Protein AF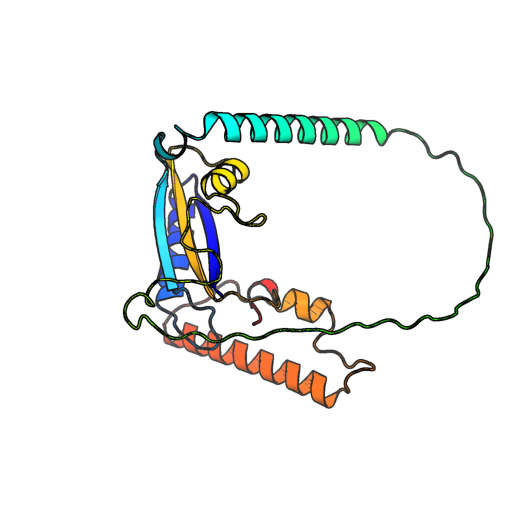-A0A7S0R7Z1-F1 (afdb_monomer_lite)

Structure (mmCIF, N/CA/C/O backbone):
data_AF-A0A7S0R7Z1-F1
#
_entry.id   AF-A0A7S0R7Z1-F1
#
loop_
_atom_site.group_PDB
_atom_site.id
_atom_site.type_symbol
_atom_site.label_atom_id
_atom_site.label_alt_id
_atom_site.label_comp_id
_atom_site.label_asym_id
_atom_site.label_entity_id
_atom_site.label_seq_id
_atom_site.pdbx_PDB_ins_code
_atom_site.Cartn_x
_atom_site.Cartn_y
_atom_site.Cartn_z
_atom_site.occupancy
_atom_site.B_iso_or_equiv
_atom_site.auth_seq_id
_atom_site.auth_comp_id
_atom_site.auth_asym_id
_atom_site.auth_atom_id
_atom_site.pdbx_PDB_model_num
ATOM 1 N N . THR A 1 1 ? -2.310 -15.128 -3.949 1.00 80.56 1 THR A N 1
ATOM 2 C CA . THR A 1 1 ? -1.874 -14.833 -2.571 1.00 80.56 1 THR A CA 1
ATOM 3 C C . THR A 1 1 ? -2.249 -13.404 -2.214 1.00 80.56 1 THR A C 1
ATOM 5 O O . THR A 1 1 ? -2.305 -12.556 -3.101 1.00 80.56 1 THR A O 1
ATOM 8 N N . VAL A 1 2 ? -2.560 -13.138 -0.943 1.00 91.38 2 VAL A N 1
ATOM 9 C CA . VAL A 1 2 ? -2.962 -11.809 -0.437 1.00 91.38 2 VAL A CA 1
ATOM 10 C C . VAL A 1 2 ? -2.032 -11.359 0.688 1.00 91.38 2 VAL A C 1
ATOM 12 O O . VAL A 1 2 ? -1.442 -12.189 1.375 1.00 91.38 2 VAL A O 1
ATOM 15 N N . ALA A 1 3 ? -1.891 -10.050 0.864 1.00 90.31 3 ALA A N 1
ATOM 16 C CA . ALA A 1 3 ? -1.215 -9.439 1.999 1.00 90.31 3 ALA A CA 1
ATOM 17 C C . ALA A 1 3 ? -2.250 -8.916 3.002 1.00 90.31 3 ALA A C 1
ATOM 19 O O . ALA A 1 3 ? -3.308 -8.420 2.608 1.00 90.31 3 ALA A O 1
ATOM 20 N N . VAL A 1 4 ? -1.930 -8.998 4.295 1.00 90.00 4 VAL A N 1
ATOM 21 C CA . VAL A 1 4 ? -2.748 -8.416 5.367 1.00 90.00 4 VAL A CA 1
ATOM 22 C C . VAL A 1 4 ? -1.926 -7.368 6.107 1.00 90.00 4 VAL A C 1
ATOM 24 O O . VAL A 1 4 ? -0.908 -7.690 6.717 1.00 90.00 4 VAL A O 1
ATOM 27 N N . LYS A 1 5 ? -2.370 -6.110 6.051 1.00 89.00 5 LYS A N 1
ATOM 28 C CA . LYS A 1 5 ? -1.774 -4.982 6.775 1.00 89.00 5 LYS A CA 1
ATOM 29 C C . LYS A 1 5 ? -2.606 -4.702 8.025 1.00 89.00 5 LYS A C 1
ATOM 31 O O . LYS A 1 5 ? -3.806 -4.449 7.922 1.00 89.00 5 LYS A O 1
ATOM 36 N N . TYR A 1 6 ? -1.963 -4.738 9.188 1.00 88.94 6 TYR A N 1
ATOM 37 C CA . TYR A 1 6 ? -2.548 -4.328 10.464 1.00 88.94 6 TYR A CA 1
ATOM 38 C C . TYR A 1 6 ? -1.999 -2.956 10.854 1.00 88.94 6 TYR A C 1
ATOM 40 O O . TYR A 1 6 ? -0.787 -2.750 10.835 1.00 88.94 6 TYR A O 1
ATOM 48 N N . ILE A 1 7 ? -2.883 -2.024 11.200 1.00 89.50 7 ILE A N 1
ATOM 49 C CA . ILE A 1 7 ? -2.536 -0.681 11.677 1.00 89.50 7 ILE A CA 1
ATOM 50 C C . ILE A 1 7 ? -3.226 -0.488 13.024 1.00 89.50 7 ILE A C 1
ATOM 52 O O . ILE A 1 7 ? -4.443 -0.639 13.114 1.00 89.50 7 ILE A O 1
ATOM 56 N N . ILE A 1 8 ? -2.456 -0.176 14.064 1.00 89.81 8 ILE A N 1
ATOM 57 C CA . ILE A 1 8 ? -2.971 0.089 15.411 1.00 89.81 8 ILE A CA 1
ATOM 58 C C . ILE A 1 8 ? -2.837 1.581 15.676 1.00 89.81 8 ILE A C 1
ATOM 60 O O . ILE A 1 8 ? -1.733 2.122 15.647 1.00 89.81 8 ILE A O 1
ATOM 64 N N . ASN A 1 9 ? -3.964 2.232 15.936 1.00 86.62 9 ASN A N 1
ATOM 65 C CA . ASN A 1 9 ? -4.043 3.661 16.193 1.00 86.62 9 ASN A CA 1
ATOM 66 C C . ASN A 1 9 ? -4.467 3.904 17.639 1.00 86.62 9 ASN A C 1
ATOM 68 O O . ASN A 1 9 ? -5.436 3.318 18.117 1.00 86.62 9 ASN A O 1
ATOM 72 N N . GLN A 1 10 ? -3.734 4.782 18.320 1.00 83.56 10 GLN A N 1
ATOM 73 C CA . GLN A 1 10 ? -4.022 5.183 19.701 1.00 83.56 10 GLN A CA 1
ATOM 74 C C . GLN A 1 10 ? -4.989 6.375 19.762 1.00 83.56 10 GLN A C 1
ATOM 76 O O . GLN A 1 10 ? -5.685 6.549 20.753 1.00 83.56 10 GLN A O 1
ATOM 81 N N . ASN A 1 11 ? -5.039 7.173 18.687 1.00 74.50 11 ASN A N 1
ATOM 82 C CA . ASN A 1 11 ? -5.733 8.458 18.631 1.00 74.50 11 ASN A CA 1
ATOM 83 C C . ASN A 1 11 ? -6.636 8.531 17.389 1.00 74.50 11 ASN A C 1
ATOM 85 O O . ASN A 1 11 ? -6.280 8.006 16.326 1.00 74.50 11 ASN A O 1
ATOM 89 N N . ASP A 1 12 ? -7.729 9.287 17.485 1.00 71.69 12 ASP A N 1
ATOM 90 C CA . ASP A 1 12 ? -8.748 9.410 16.430 1.00 71.69 12 ASP A CA 1
ATOM 91 C C . ASP A 1 12 ? -8.205 9.955 15.095 1.00 71.69 12 ASP A C 1
ATOM 93 O O . ASP A 1 12 ? -8.593 9.495 14.022 1.00 71.69 12 ASP A O 1
ATOM 97 N N . GLY A 1 13 ? -7.245 10.887 15.125 1.00 73.00 13 GLY A N 1
ATOM 98 C CA . GLY A 1 13 ? -6.679 11.470 13.898 1.00 73.00 13 GLY A CA 1
ATOM 99 C C . GLY A 1 13 ? -5.894 10.466 13.039 1.00 73.00 13 GLY A C 1
ATOM 100 O O . GLY A 1 13 ? -5.999 10.463 11.812 1.00 73.00 13 GLY A O 1
ATOM 101 N N . ALA A 1 14 ? -5.137 9.563 13.672 1.00 76.19 14 ALA A N 1
ATOM 102 C CA . ALA A 1 14 ? -4.414 8.501 12.963 1.00 76.19 14 ALA A CA 1
ATOM 103 C C . ALA A 1 14 ? -5.378 7.433 12.419 1.00 76.19 14 ALA A C 1
ATOM 105 O O . ALA A 1 14 ? -5.150 6.850 11.355 1.00 76.19 14 ALA A O 1
ATOM 106 N N . PHE A 1 15 ? -6.493 7.223 13.122 1.00 80.62 15 PHE A N 1
ATOM 107 C CA . PHE A 1 15 ? -7.568 6.358 12.664 1.00 80.62 15 PHE A CA 1
ATOM 108 C C . PHE A 1 15 ? -8.242 6.890 11.401 1.00 80.62 15 PHE A C 1
ATOM 110 O O . PHE A 1 15 ? -8.470 6.114 10.474 1.00 80.62 15 PHE A O 1
ATOM 117 N N . GLU A 1 16 ? -8.504 8.193 11.305 1.00 84.19 16 GLU A N 1
ATOM 118 C CA . GLU A 1 16 ? -9.097 8.778 10.100 1.00 84.19 16 GLU A CA 1
ATOM 119 C C . GLU A 1 16 ? -8.205 8.572 8.862 1.00 84.19 16 GLU A C 1
ATOM 121 O O . GLU A 1 16 ? -8.695 8.191 7.797 1.00 84.19 16 GLU A O 1
ATOM 126 N N . ALA A 1 17 ? -6.886 8.745 9.001 1.00 84.19 17 ALA A N 1
ATOM 127 C CA . ALA A 1 17 ? -5.936 8.497 7.916 1.00 84.19 17 ALA A CA 1
ATOM 128 C C . ALA A 1 17 ? -5.940 7.022 7.469 1.00 84.19 17 ALA A C 1
ATOM 130 O O . ALA A 1 17 ? -6.053 6.740 6.274 1.00 84.19 17 ALA A O 1
ATOM 131 N N . ALA A 1 18 ? -5.895 6.084 8.421 1.00 84.94 18 ALA A N 1
ATOM 132 C CA . ALA A 1 18 ? -5.972 4.651 8.133 1.00 84.94 18 ALA A CA 1
ATOM 133 C C . ALA A 1 18 ? -7.323 4.252 7.505 1.00 84.94 18 ALA A C 1
ATOM 135 O O . ALA A 1 18 ? -7.364 3.422 6.596 1.00 84.94 18 ALA A O 1
ATOM 136 N N . SER A 1 19 ? -8.419 4.877 7.949 1.00 85.12 19 SER A N 1
ATOM 137 C CA . SER A 1 19 ? -9.769 4.683 7.397 1.00 85.12 19 SER A CA 1
ATOM 138 C C . SER A 1 19 ? -9.829 5.123 5.940 1.00 85.12 19 SER A C 1
ATOM 140 O O . SER A 1 19 ? -10.310 4.384 5.080 1.00 85.12 19 SER A O 1
ATOM 142 N N . LYS A 1 20 ? -9.309 6.323 5.649 1.00 86.38 20 LYS A N 1
ATOM 143 C CA . LYS A 1 20 ? -9.247 6.875 4.293 1.00 86.38 20 LYS A CA 1
ATOM 144 C C . LYS A 1 20 ? -8.416 5.982 3.381 1.00 86.38 20 LYS A C 1
ATOM 146 O O . LYS A 1 20 ? -8.894 5.649 2.303 1.00 86.38 20 LYS A O 1
ATOM 151 N N . GLU A 1 21 ? -7.233 5.545 3.818 1.00 87.00 21 GLU A N 1
ATOM 152 C CA . GLU A 1 21 ? -6.397 4.601 3.060 1.00 87.00 21 GLU A CA 1
ATOM 153 C C . GLU A 1 21 ? -7.172 3.315 2.728 1.00 87.00 21 GLU A C 1
ATOM 155 O O . GLU A 1 21 ? -7.237 2.905 1.567 1.00 87.00 21 GLU A O 1
ATOM 160 N N . ALA A 1 22 ? -7.805 2.707 3.733 1.00 87.31 22 ALA A N 1
ATOM 161 C CA . ALA A 1 22 ? -8.520 1.446 3.587 1.00 87.31 22 ALA A CA 1
ATOM 162 C C . ALA A 1 22 ? -9.724 1.547 2.635 1.00 87.31 22 ALA A C 1
ATOM 164 O O . ALA A 1 22 ? -9.896 0.700 1.753 1.00 87.31 22 ALA A O 1
ATOM 165 N N . VAL A 1 23 ? -10.544 2.590 2.795 1.00 87.94 23 VAL A N 1
ATOM 166 C CA . VAL A 1 23 ? -11.757 2.792 1.993 1.00 87.94 23 VAL A CA 1
ATOM 167 C C . VAL A 1 23 ? -11.407 3.234 0.574 1.00 87.94 23 VAL A C 1
ATOM 169 O O . VAL A 1 23 ? -11.909 2.640 -0.379 1.00 87.94 23 VAL A O 1
ATOM 172 N N . LEU A 1 24 ? -10.516 4.218 0.403 1.00 88.81 24 LEU A N 1
ATOM 173 C CA . LEU A 1 24 ? -10.113 4.683 -0.928 1.00 88.81 24 LEU A CA 1
ATOM 174 C C . LEU A 1 24 ? -9.404 3.577 -1.709 1.00 88.81 24 LEU A C 1
ATOM 176 O O . LEU A 1 24 ? -9.730 3.358 -2.873 1.00 88.81 24 LEU A O 1
ATOM 180 N N . GLY A 1 25 ? -8.511 2.816 -1.070 1.00 87.56 25 GLY A N 1
ATOM 181 C CA . GLY A 1 25 ? -7.844 1.686 -1.719 1.00 87.56 25 GLY A CA 1
ATOM 182 C C . GLY A 1 25 ? -8.823 0.625 -2.235 1.00 87.56 25 GLY A C 1
ATOM 183 O O . GLY A 1 25 ? -8.554 -0.026 -3.242 1.00 87.56 25 GLY A O 1
ATOM 184 N N . ARG A 1 26 ? -9.986 0.460 -1.584 1.00 88.12 26 ARG A N 1
ATOM 185 C CA . ARG A 1 26 ? -11.042 -0.459 -2.044 1.00 88.12 26 ARG A CA 1
ATOM 186 C C . ARG A 1 26 ? -11.782 0.077 -3.274 1.00 88.12 26 ARG A C 1
ATOM 188 O O . ARG A 1 26 ? -12.208 -0.715 -4.111 1.00 88.12 26 ARG A O 1
ATOM 195 N N . LEU A 1 27 ? -11.950 1.396 -3.372 1.00 90.00 27 LEU A N 1
ATOM 196 C CA . LEU A 1 27 ? -12.684 2.063 -4.454 1.00 90.00 27 LEU A CA 1
ATOM 197 C C . LEU A 1 27 ? -11.841 2.263 -5.726 1.00 90.00 27 LEU A C 1
ATOM 199 O O . LEU A 1 27 ? -12.401 2.374 -6.812 1.00 90.00 27 LEU A O 1
ATOM 203 N N . LEU A 1 28 ? -10.511 2.279 -5.608 1.00 91.50 28 LEU A N 1
ATOM 204 C CA . LEU A 1 28 ? -9.566 2.564 -6.698 1.00 91.50 28 LEU A CA 1
ATOM 205 C C . LEU A 1 28 ? -9.102 1.297 -7.436 1.00 91.50 28 LEU A C 1
ATOM 207 O O . LEU A 1 28 ? -7.905 1.053 -7.601 1.00 91.50 28 LEU A O 1
ATOM 211 N N . ALA A 1 29 ? -10.055 0.461 -7.851 1.00 91.31 29 ALA A N 1
ATOM 212 C CA . ALA A 1 29 ? -9.742 -0.814 -8.480 1.00 91.31 29 ALA A CA 1
ATOM 213 C C . ALA A 1 29 ? -9.157 -0.650 -9.891 1.00 91.31 29 ALA A C 1
ATOM 215 O O . ALA A 1 29 ? -9.843 -0.209 -10.815 1.00 91.31 29 ALA A O 1
ATOM 216 N N . HIS A 1 30 ? -7.895 -1.048 -10.079 1.00 95.06 30 HIS A N 1
ATOM 217 C CA . HIS A 1 30 ? -7.199 -0.935 -11.361 1.00 95.06 30 HIS A CA 1
ATOM 218 C C . HIS A 1 30 ? -6.016 -1.917 -11.463 1.00 95.06 30 HIS A C 1
ATOM 220 O O . HIS A 1 30 ? -5.315 -2.110 -10.475 1.00 95.06 30 HIS A O 1
ATOM 226 N N . PRO A 1 31 ? -5.697 -2.486 -12.647 1.00 94.94 31 PRO A N 1
ATOM 227 C CA . PRO A 1 31 ? -4.595 -3.450 -12.804 1.00 94.94 31 PRO A CA 1
ATOM 228 C C . PRO A 1 31 ? -3.208 -2.957 -12.360 1.00 94.94 31 PRO A C 1
ATOM 230 O O . PRO A 1 31 ? -2.349 -3.760 -12.002 1.00 94.94 31 PRO A O 1
ATOM 233 N N . ASN A 1 32 ? -2.978 -1.641 -12.400 1.00 96.69 32 ASN A N 1
ATOM 234 C CA . ASN A 1 32 ? -1.724 -0.996 -11.983 1.00 96.69 32 ASN A CA 1
ATOM 235 C C . ASN A 1 32 ? -1.843 -0.192 -10.678 1.00 96.69 32 ASN A C 1
ATOM 237 O O . ASN A 1 32 ? -0.997 0.654 -10.398 1.00 96.69 32 ASN A O 1
ATOM 241 N N . VAL A 1 33 ? -2.898 -0.429 -9.901 1.00 95.31 33 VAL A N 1
ATOM 242 C CA . VAL A 1 33 ? -3.040 0.057 -8.524 1.00 95.31 33 VAL A CA 1
ATOM 243 C C . VAL A 1 33 ? -3.156 -1.174 -7.629 1.00 95.31 33 VAL A C 1
ATOM 245 O O . VAL A 1 33 ? -3.709 -2.195 -8.029 1.00 95.31 33 VAL A O 1
ATOM 248 N N . VAL A 1 34 ? -2.568 -1.129 -6.437 1.00 93.75 34 VAL A N 1
ATOM 249 C CA . VAL A 1 34 ? -2.625 -2.265 -5.511 1.00 93.75 34 VAL A CA 1
ATOM 250 C C . VAL A 1 34 ? -4.062 -2.407 -5.012 1.00 93.75 34 VAL A C 1
ATOM 252 O O . VAL A 1 34 ? -4.571 -1.499 -4.358 1.00 93.75 34 VAL A O 1
ATOM 255 N N . GLN A 1 35 ? -4.717 -3.527 -5.328 1.00 92.56 35 GLN A N 1
ATOM 256 C CA . GLN A 1 35 ? -6.119 -3.725 -4.984 1.00 92.56 35 GLN A CA 1
ATOM 257 C C . GLN A 1 35 ? -6.268 -3.987 -3.489 1.00 92.56 35 GLN A C 1
ATOM 259 O O . GLN A 1 35 ? -5.662 -4.918 -2.952 1.00 92.56 35 GLN A O 1
ATOM 264 N N . THR A 1 36 ? -7.159 -3.240 -2.842 1.00 94.06 36 THR A N 1
ATOM 265 C CA . THR A 1 36 ? -7.700 -3.607 -1.530 1.00 94.06 36 THR A CA 1
ATOM 266 C C . THR A 1 36 ? -8.981 -4.417 -1.719 1.00 94.06 36 THR A C 1
ATOM 268 O O . THR A 1 36 ? -9.944 -3.959 -2.338 1.00 94.06 36 THR A O 1
ATOM 271 N N . PHE A 1 37 ? -9.013 -5.634 -1.179 1.00 92.50 37 PHE A N 1
ATOM 272 C CA . PHE A 1 37 ? -10.147 -6.559 -1.278 1.00 92.50 37 PHE A CA 1
ATOM 273 C C . PHE A 1 37 ? -11.125 -6.420 -0.115 1.00 92.50 37 PHE A C 1
ATOM 275 O O . PHE A 1 37 ? -12.337 -6.561 -0.285 1.00 92.50 37 PHE A O 1
ATOM 282 N N . SER A 1 38 ? -10.609 -6.172 1.087 1.00 92.06 38 SER A N 1
ATOM 283 C CA . SER A 1 38 ? -11.404 -6.060 2.308 1.00 92.06 38 SER A CA 1
ATOM 284 C C . SER A 1 38 ? -10.715 -5.165 3.316 1.00 92.06 38 SER A C 1
ATOM 286 O O . SER A 1 38 ? -9.491 -5.143 3.397 1.00 92.06 38 SER A O 1
ATOM 288 N N . CYS A 1 39 ? -11.506 -4.449 4.102 1.00 90.94 39 CYS A N 1
ATOM 289 C CA . CYS A 1 39 ? -11.014 -3.743 5.265 1.00 90.94 39 CYS A CA 1
ATOM 290 C C . CYS A 1 39 ? -11.982 -3.934 6.428 1.00 90.94 39 CYS A C 1
ATOM 292 O O . CYS A 1 39 ? -13.201 -3.915 6.241 1.00 90.94 39 CYS A O 1
ATOM 294 N N . LYS A 1 40 ? -11.438 -4.115 7.628 1.00 89.81 40 LYS A N 1
ATOM 295 C CA . LYS A 1 40 ? -12.199 -4.140 8.877 1.00 89.81 40 LYS A CA 1
ATOM 296 C C . LYS A 1 40 ? -11.549 -3.205 9.876 1.00 89.81 40 LYS A C 1
ATOM 298 O O . LYS A 1 40 ? -10.327 -3.146 9.969 1.00 89.81 40 LYS A O 1
ATOM 303 N N . MET A 1 41 ? -12.383 -2.495 10.618 1.00 88.62 41 MET A N 1
ATOM 304 C CA . MET A 1 41 ? -11.960 -1.561 11.650 1.00 88.62 41 MET A CA 1
ATOM 305 C C . MET A 1 41 ? -12.669 -1.936 12.940 1.00 88.62 41 MET A C 1
ATOM 307 O O . MET A 1 41 ? -13.883 -2.137 12.925 1.00 88.62 41 MET A O 1
ATOM 311 N N . VAL A 1 42 ? -11.917 -2.103 14.023 1.00 88.44 42 VAL A N 1
ATOM 312 C CA . VAL A 1 42 ? -12.448 -2.597 15.297 1.00 88.44 42 VAL A CA 1
ATOM 313 C C . VAL A 1 42 ? -11.788 -1.851 16.451 1.00 88.44 42 VAL A C 1
ATOM 315 O O . VAL A 1 42 ? -10.575 -1.649 16.444 1.00 88.44 42 VAL A O 1
ATOM 318 N N . LEU A 1 43 ? -12.587 -1.457 17.443 1.00 88.50 43 LEU A N 1
ATOM 319 C CA . LEU A 1 43 ? -12.088 -0.998 18.736 1.00 88.50 43 LEU A CA 1
ATOM 320 C C . LEU A 1 43 ? -11.674 -2.216 19.559 1.00 88.50 43 LEU A C 1
ATOM 322 O O . LEU A 1 43 ? -12.487 -3.112 19.785 1.00 88.50 43 LEU A O 1
ATOM 326 N N . LEU A 1 44 ? -10.416 -2.254 19.984 1.00 87.88 44 LEU A N 1
ATOM 327 C CA . LEU A 1 44 ? -9.926 -3.317 20.849 1.00 87.88 44 LEU A CA 1
ATOM 328 C C . LEU A 1 44 ? -10.508 -3.109 22.247 1.00 87.88 44 LEU A C 1
ATOM 330 O O . LEU A 1 44 ? -10.238 -2.098 22.888 1.00 87.88 44 LEU A O 1
ATOM 334 N N . ASP A 1 45 ? -11.319 -4.050 22.712 1.00 85.56 45 ASP A N 1
ATOM 335 C CA . ASP A 1 45 ? -11.774 -4.112 24.099 1.00 85.56 45 ASP A CA 1
ATOM 336 C C . ASP A 1 45 ? -10.873 -5.037 24.936 1.00 85.56 45 ASP A C 1
ATOM 338 O O . ASP A 1 45 ? -9.995 -5.728 24.415 1.00 85.56 45 ASP A O 1
ATOM 342 N N . GLU A 1 46 ? -11.087 -5.056 26.252 1.00 82.44 46 GLU A N 1
ATOM 343 C CA . GLU A 1 46 ? -10.326 -5.910 27.176 1.00 82.44 46 GLU A CA 1
ATOM 344 C C . GLU A 1 46 ? -10.451 -7.407 26.841 1.00 82.44 46 GLU A C 1
ATOM 346 O O . GLU A 1 46 ? -9.541 -8.187 27.118 1.00 82.44 46 GLU A O 1
ATOM 351 N N . LYS A 1 47 ? -11.542 -7.828 26.185 1.00 79.19 47 LYS A N 1
ATOM 352 C CA . LYS A 1 47 ? -11.778 -9.236 25.835 1.00 79.19 47 LYS A CA 1
ATOM 353 C C . LYS A 1 47 ? -10.846 -9.717 24.726 1.00 79.19 47 LYS A C 1
ATOM 355 O O . LYS A 1 47 ? -10.572 -10.911 24.642 1.00 79.19 47 LYS A O 1
ATOM 360 N N . PHE A 1 48 ? -10.301 -8.813 23.906 1.00 74.69 48 PHE A N 1
ATOM 361 C CA . PHE A 1 48 ? -9.225 -9.169 22.971 1.00 74.69 48 PHE A CA 1
ATOM 362 C C . PHE A 1 48 ? -7.955 -9.644 23.691 1.00 74.69 48 PHE A C 1
ATOM 364 O O . PHE A 1 48 ? -7.121 -10.295 23.061 1.00 74.69 48 PHE A O 1
ATOM 371 N N . PHE A 1 49 ? -7.821 -9.348 24.991 1.00 75.75 49 PHE A N 1
ATOM 372 C CA . PHE A 1 49 ? -6.640 -9.631 25.803 1.00 75.75 49 PHE A CA 1
ATOM 373 C C . PHE A 1 49 ? -6.888 -10.591 26.976 1.00 75.75 49 PHE A C 1
ATOM 375 O O . PHE A 1 49 ? -5.934 -10.983 27.647 1.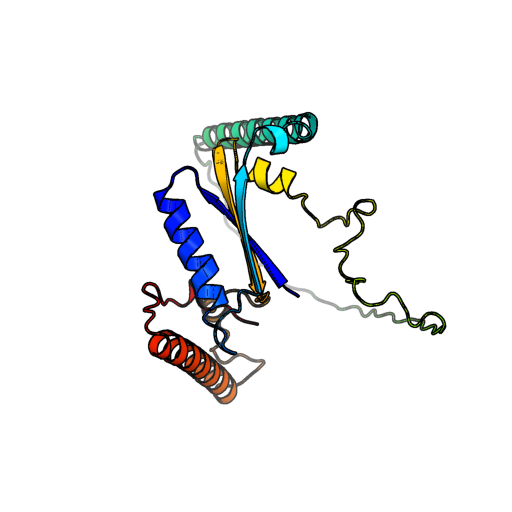00 75.75 49 PHE A O 1
ATOM 382 N N . THR A 1 50 ? -8.126 -11.030 27.217 1.00 68.25 50 THR A N 1
ATOM 383 C CA . THR A 1 50 ? -8.443 -11.916 28.352 1.00 68.25 50 THR A CA 1
ATOM 384 C C . THR A 1 50 ? -7.827 -13.314 28.237 1.00 68.25 50 THR A C 1
ATOM 386 O O . THR A 1 50 ? -7.419 -13.866 29.253 1.00 68.25 50 THR A O 1
ATOM 389 N N . ASP A 1 51 ? -7.660 -13.848 27.021 1.00 59.75 51 ASP A N 1
ATOM 390 C CA . ASP A 1 51 ? -7.052 -15.174 26.772 1.00 59.75 51 ASP A CA 1
ATOM 391 C C . ASP A 1 51 ? -5.552 -15.098 26.431 1.00 59.75 51 ASP A C 1
ATOM 393 O O . ASP A 1 51 ? -4.964 -16.022 25.867 1.00 59.75 51 ASP A O 1
ATOM 397 N N . LEU A 1 52 ? -4.919 -13.961 26.725 1.00 61.53 52 LEU A N 1
ATOM 398 C CA . LEU A 1 52 ? -3.570 -13.640 26.264 1.00 61.53 52 LEU A CA 1
ATOM 399 C C . LEU A 1 52 ? -2.499 -13.728 27.358 1.00 61.53 52 LEU A C 1
ATOM 401 O O . LEU A 1 52 ? -1.329 -13.477 27.078 1.00 61.53 52 LEU A O 1
ATOM 405 N N . SER A 1 53 ? -2.869 -14.101 28.582 1.00 56.47 53 SER A N 1
ATOM 406 C CA . SER A 1 53 ? -2.008 -14.049 29.771 1.00 56.47 53 SER A CA 1
ATOM 407 C C . SER A 1 53 ? -0.663 -14.763 29.590 1.00 56.47 53 SER A C 1
ATOM 409 O O . SER A 1 53 ? 0.379 -14.160 29.839 1.00 56.47 53 SER A O 1
ATOM 411 N N . GLU A 1 54 ? -0.641 -15.995 29.080 1.00 59.94 54 GLU A N 1
ATOM 412 C CA . GLU A 1 54 ? 0.615 -16.739 28.875 1.00 59.94 54 GLU A CA 1
ATOM 413 C C . GLU A 1 54 ? 1.482 -16.153 27.747 1.00 59.94 54 GLU A C 1
ATOM 415 O O . GLU A 1 54 ? 2.706 -16.062 27.868 1.00 59.94 54 GLU A O 1
ATOM 420 N N . LEU A 1 55 ? 0.854 -15.692 26.662 1.00 58.22 55 LEU A N 1
ATOM 421 C CA . LEU A 1 55 ? 1.537 -15.131 25.490 1.00 58.22 55 LEU A CA 1
ATOM 422 C C . LEU A 1 55 ? 2.105 -13.729 25.769 1.00 58.22 55 LEU A C 1
ATOM 424 O O . LEU A 1 55 ? 3.202 -13.392 25.322 1.00 58.22 55 LEU A O 1
ATOM 428 N N . VAL A 1 56 ? 1.371 -12.928 26.540 1.00 56.78 56 VAL A N 1
ATOM 429 C CA . VAL A 1 56 ? 1.761 -11.593 27.008 1.00 56.78 56 VAL A CA 1
ATOM 430 C C . VAL A 1 56 ? 2.922 -11.693 27.992 1.00 56.78 56 VAL A C 1
ATOM 432 O O . VAL A 1 56 ? 3.901 -10.964 27.845 1.00 56.78 56 VAL A O 1
ATOM 435 N N . VAL A 1 57 ? 2.870 -12.635 28.941 1.00 60.28 57 VAL A N 1
ATOM 436 C CA . VAL A 1 57 ? 3.974 -12.886 29.884 1.00 60.28 57 VAL A CA 1
ATOM 437 C C . VAL A 1 57 ? 5.239 -13.327 29.145 1.00 60.28 57 VAL A C 1
ATOM 439 O O . VAL A 1 57 ? 6.317 -12.788 29.407 1.00 60.28 57 VAL A O 1
ATOM 442 N N . ALA A 1 58 ? 5.120 -14.244 28.179 1.00 61.25 58 ALA A N 1
ATOM 443 C CA . ALA A 1 58 ? 6.250 -14.670 27.354 1.00 61.25 58 ALA A CA 1
ATOM 444 C C . ALA A 1 58 ? 6.850 -13.505 26.542 1.00 61.25 58 ALA A C 1
ATOM 446 O O . ALA A 1 58 ? 8.073 -13.377 26.461 1.00 61.25 58 ALA A O 1
ATOM 447 N N . HIS A 1 59 ? 6.013 -12.620 25.990 1.00 61.69 59 HIS A N 1
ATOM 448 C CA . HIS A 1 59 ? 6.490 -11.464 25.232 1.00 61.69 59 HIS A CA 1
ATOM 449 C C . HIS A 1 59 ? 7.134 -10.384 26.111 1.00 61.69 59 HIS A C 1
ATOM 451 O O . HIS A 1 59 ? 8.199 -9.878 25.762 1.00 61.69 59 HIS A O 1
ATOM 457 N N . HIS A 1 60 ? 6.541 -10.049 27.262 1.00 59.94 60 HIS A N 1
ATOM 458 C CA . HIS A 1 60 ? 7.140 -9.098 28.204 1.00 59.94 60 HIS A CA 1
ATOM 459 C C . HIS A 1 60 ? 8.488 -9.591 28.725 1.00 59.94 60 HIS A C 1
ATOM 461 O O . HIS A 1 60 ? 9.419 -8.796 28.844 1.00 59.94 60 HIS A O 1
ATOM 467 N N . ARG A 1 61 ? 8.625 -10.901 28.966 1.00 64.38 61 ARG A N 1
ATOM 468 C CA . ARG A 1 61 ? 9.909 -11.514 29.316 1.00 64.38 61 ARG A CA 1
ATOM 469 C C . ARG A 1 61 ? 10.939 -11.345 28.196 1.00 64.38 61 ARG A C 1
ATOM 471 O O . ARG A 1 61 ? 12.036 -10.873 28.466 1.00 64.38 61 ARG A O 1
ATOM 478 N N . GLN A 1 62 ? 10.571 -11.638 26.947 1.00 64.62 62 GLN A N 1
ATOM 479 C CA . GLN A 1 62 ? 11.457 -11.434 25.793 1.00 64.62 62 GLN A CA 1
ATOM 480 C C . GLN A 1 62 ? 11.845 -9.961 25.589 1.00 64.62 62 GLN A C 1
ATOM 482 O O . GLN A 1 62 ? 12.994 -9.679 25.260 1.00 64.62 62 GLN A O 1
ATOM 487 N N . GLN A 1 63 ? 10.926 -9.010 25.795 1.00 59.12 63 GLN A N 1
ATOM 488 C CA . GLN A 1 63 ? 11.241 -7.578 25.726 1.00 59.12 63 GLN A CA 1
ATOM 489 C C . GLN A 1 63 ? 12.182 -7.140 26.852 1.00 59.12 63 GLN A C 1
ATOM 491 O O . GLN A 1 63 ? 13.100 -6.366 26.594 1.00 59.12 63 GLN A O 1
ATOM 496 N N . ALA A 1 64 ? 11.985 -7.634 28.077 1.00 62.28 64 ALA A N 1
ATOM 497 C CA . ALA A 1 64 ? 12.869 -7.344 29.204 1.00 62.28 64 ALA A CA 1
ATOM 498 C C . ALA A 1 64 ? 14.278 -7.915 28.977 1.00 62.28 64 ALA A C 1
ATOM 500 O O . ALA A 1 64 ? 15.263 -7.220 29.214 1.00 62.28 64 ALA A O 1
ATOM 501 N N . GLU A 1 65 ? 14.379 -9.138 28.450 1.00 69.38 65 GLU A N 1
ATOM 502 C CA . GLU A 1 65 ? 15.651 -9.772 28.081 1.00 69.38 65 GLU A CA 1
ATOM 503 C C . GLU A 1 65 ? 16.345 -9.017 26.930 1.00 69.38 65 GLU A C 1
ATOM 505 O O . GLU A 1 65 ? 17.543 -8.748 27.008 1.00 69.38 65 GLU A O 1
ATOM 510 N N . ALA A 1 66 ? 15.605 -8.592 25.899 1.00 65.88 66 ALA A N 1
ATOM 511 C CA . ALA A 1 66 ? 16.147 -7.801 24.791 1.00 65.88 66 ALA A CA 1
ATOM 512 C C . ALA A 1 66 ? 16.573 -6.385 25.219 1.00 65.88 66 ALA A C 1
ATOM 514 O O . ALA A 1 66 ? 17.606 -5.895 24.767 1.00 65.88 66 ALA A O 1
ATOM 515 N N . ALA A 1 67 ? 15.813 -5.732 26.103 1.00 65.19 67 ALA A N 1
ATOM 516 C CA . ALA A 1 67 ? 16.169 -4.432 26.667 1.00 65.19 67 ALA A CA 1
ATOM 517 C C . ALA A 1 67 ? 17.402 -4.531 27.577 1.00 65.19 67 ALA A C 1
ATOM 519 O O . ALA A 1 67 ? 18.276 -3.670 27.507 1.00 65.19 67 ALA A O 1
ATOM 520 N N . ALA A 1 68 ? 17.514 -5.598 28.375 1.00 69.25 68 ALA A N 1
ATOM 521 C CA . ALA A 1 68 ? 18.700 -5.877 29.180 1.00 69.25 68 ALA A CA 1
ATOM 522 C C . ALA A 1 68 ? 19.931 -6.168 28.304 1.00 69.25 68 ALA A C 1
ATOM 524 O O . ALA A 1 68 ? 21.006 -5.641 28.573 1.00 69.25 68 ALA A O 1
ATOM 525 N N . ALA A 1 69 ? 19.773 -6.933 27.220 1.00 68.94 69 ALA A N 1
ATOM 526 C CA . ALA A 1 69 ? 20.843 -7.180 26.254 1.00 68.94 69 ALA A CA 1
ATOM 527 C C . ALA A 1 69 ? 21.275 -5.895 25.524 1.00 68.94 69 ALA A C 1
ATOM 529 O O . ALA A 1 69 ? 22.466 -5.661 25.342 1.00 68.94 69 ALA A O 1
ATOM 530 N N . ALA A 1 70 ? 20.325 -5.034 25.148 1.00 66.12 70 ALA A N 1
ATOM 531 C CA . ALA A 1 70 ? 20.624 -3.735 24.551 1.00 66.12 70 ALA A CA 1
ATOM 532 C C . ALA A 1 70 ? 21.332 -2.795 25.540 1.00 66.12 70 ALA A C 1
ATOM 534 O O . ALA A 1 70 ? 22.251 -2.087 25.143 1.00 66.12 70 ALA A O 1
ATOM 535 N N . ALA A 1 71 ? 20.950 -2.813 26.821 1.00 65.25 71 ALA A N 1
ATOM 536 C CA . ALA A 1 71 ? 21.629 -2.056 27.869 1.00 65.25 71 ALA A CA 1
ATOM 537 C C . ALA A 1 71 ? 23.059 -2.568 28.117 1.00 65.25 71 ALA A C 1
ATOM 539 O O . ALA A 1 71 ? 23.973 -1.761 28.243 1.00 65.25 71 ALA A O 1
ATOM 540 N N . ALA A 1 72 ? 23.273 -3.888 28.108 1.00 67.19 72 ALA A N 1
ATOM 541 C CA . ALA A 1 72 ? 24.604 -4.487 28.234 1.00 67.19 72 ALA A CA 1
ATOM 542 C C . ALA A 1 72 ? 25.511 -4.174 27.028 1.00 67.19 72 ALA A C 1
ATOM 544 O O . ALA A 1 72 ? 26.699 -3.928 27.197 1.00 67.19 72 ALA A O 1
ATOM 545 N N . ALA A 1 73 ? 24.953 -4.108 25.815 1.00 61.03 73 ALA A N 1
ATOM 546 C CA . ALA A 1 73 ? 25.703 -3.747 24.610 1.00 61.03 73 ALA A CA 1
ATOM 547 C C . ALA A 1 73 ? 26.149 -2.270 24.577 1.00 61.03 73 ALA A C 1
ATOM 549 O O . ALA A 1 73 ? 27.057 -1.923 23.826 1.00 61.03 73 ALA A O 1
ATOM 550 N N . ILE A 1 74 ? 25.524 -1.399 25.377 1.00 57.75 74 ILE A N 1
ATOM 551 C CA . ILE A 1 74 ? 25.943 0.004 25.529 1.00 57.75 74 ILE A CA 1
ATOM 552 C C . ILE A 1 74 ? 27.160 0.116 26.469 1.00 57.75 74 ILE A C 1
ATOM 554 O O . ILE A 1 74 ? 27.946 1.048 26.320 1.00 57.75 74 ILE A O 1
ATOM 558 N N . ASP A 1 75 ? 27.363 -0.851 27.369 1.00 50.25 75 ASP A N 1
ATOM 559 C CA . ASP A 1 75 ? 28.456 -0.861 28.356 1.00 50.25 75 ASP A CA 1
ATOM 560 C C . ASP A 1 75 ? 29.793 -1.384 27.772 1.00 50.25 75 ASP A C 1
ATOM 562 O O . ASP A 1 75 ? 30.866 -1.069 28.276 1.00 50.25 75 ASP A O 1
ATOM 566 N N . GLU A 1 76 ? 29.767 -2.124 26.653 1.00 50.66 76 GLU A N 1
ATOM 567 C CA . GLU A 1 76 ? 30.976 -2.660 25.990 1.00 50.66 76 GLU A CA 1
ATOM 568 C C . GLU A 1 76 ? 31.678 -1.685 25.016 1.00 50.66 76 GLU A C 1
ATOM 570 O O . GLU A 1 76 ? 32.716 -2.029 24.446 1.00 50.66 76 GLU A O 1
ATOM 575 N N . MET A 1 77 ? 31.172 -0.460 24.813 1.00 49.16 77 MET A N 1
ATOM 576 C CA . MET A 1 77 ? 31.793 0.513 23.890 1.00 49.16 77 MET A CA 1
ATOM 577 C C . MET A 1 77 ? 32.881 1.414 24.511 1.00 49.16 77 MET A C 1
ATOM 579 O O . MET A 1 77 ? 33.438 2.232 23.780 1.00 49.16 77 MET A O 1
ATOM 583 N N . ASP A 1 78 ? 33.245 1.247 25.792 1.00 40.97 78 ASP A N 1
ATOM 584 C CA . ASP A 1 78 ? 34.306 2.040 26.457 1.00 40.97 78 ASP A CA 1
ATOM 585 C C . ASP A 1 78 ? 35.630 1.271 26.689 1.00 40.97 78 ASP A C 1
ATOM 587 O O . ASP A 1 78 ? 36.420 1.588 27.578 1.00 40.97 78 ASP A O 1
ATOM 591 N N . ALA A 1 79 ? 35.911 0.244 25.876 1.00 43.78 79 ALA A N 1
ATOM 592 C CA . ALA A 1 79 ? 37.210 -0.436 25.874 1.00 43.78 79 ALA A CA 1
ATOM 593 C C . ALA A 1 79 ? 38.139 0.137 24.775 1.00 43.78 79 ALA A C 1
ATOM 595 O O . ALA A 1 79 ? 37.793 0.083 23.590 1.00 43.78 79 ALA A O 1
ATOM 596 N N . PRO A 1 80 ? 39.335 0.667 25.111 1.00 40.50 80 PRO A N 1
ATOM 597 C CA . PRO A 1 80 ? 40.244 1.243 24.124 1.00 40.50 80 PRO A CA 1
ATOM 598 C C . PRO A 1 80 ? 40.870 0.158 23.226 1.00 40.50 80 PRO A C 1
ATOM 600 O O . PRO A 1 80 ? 41.252 -0.908 23.720 1.00 40.50 80 PRO A O 1
ATOM 603 N N . PRO A 1 81 ? 41.046 0.412 21.915 1.00 44.12 81 PRO A N 1
ATOM 604 C CA . PRO A 1 81 ? 41.626 -0.568 21.010 1.00 44.12 81 PRO A CA 1
ATOM 605 C C . PRO A 1 81 ? 43.139 -0.670 21.233 1.00 44.12 81 PRO A C 1
ATOM 607 O O . PRO A 1 81 ? 43.892 0.274 20.985 1.00 44.12 81 PRO A O 1
ATOM 610 N N . VAL A 1 82 ? 43.598 -1.845 21.666 1.00 41.44 82 VAL A N 1
ATOM 611 C CA . VAL A 1 82 ? 45.018 -2.213 21.650 1.00 41.44 82 VAL A CA 1
ATOM 612 C C . VAL A 1 82 ? 45.352 -2.710 20.245 1.00 41.44 82 VAL A C 1
ATOM 614 O O . VAL A 1 82 ? 44.741 -3.647 19.738 1.00 41.44 82 VAL A O 1
ATOM 617 N N . GLY A 1 83 ? 46.281 -2.017 19.589 1.00 36.41 83 GLY A N 1
ATOM 618 C CA . GLY A 1 83 ? 46.646 -2.256 18.198 1.00 36.41 83 GLY A CA 1
ATOM 619 C C . GLY A 1 83 ? 47.485 -3.513 17.956 1.00 36.41 83 GLY A C 1
ATOM 620 O O . GLY A 1 83 ? 48.118 -4.057 18.858 1.00 36.41 83 GLY A O 1
ATOM 621 N N . GLY A 1 84 ? 47.558 -3.899 16.681 1.00 32.94 84 GLY A N 1
ATOM 622 C CA . GLY A 1 84 ? 48.608 -4.774 16.168 1.00 32.94 84 GLY A CA 1
ATOM 623 C C . GLY A 1 84 ? 48.244 -5.520 14.883 1.00 32.94 84 GLY A C 1
ATOM 624 O O . GLY A 1 84 ? 47.360 -6.365 14.895 1.00 32.94 84 GLY A O 1
ATOM 625 N N . GLY A 1 85 ? 49.018 -5.279 13.818 1.00 30.75 85 GLY A N 1
ATOM 626 C CA . GLY A 1 85 ? 49.491 -6.366 12.947 1.00 30.75 85 GLY A CA 1
ATOM 627 C C . GLY A 1 85 ? 48.894 -6.487 11.542 1.00 30.75 85 GLY A C 1
ATOM 628 O O . GLY A 1 85 ? 47.750 -6.875 11.368 1.00 30.75 85 GLY A O 1
ATOM 629 N N . MET A 1 86 ? 49.736 -6.214 10.544 1.00 35.97 86 MET A N 1
ATOM 630 C CA . MET A 1 86 ? 49.549 -6.390 9.095 1.00 35.97 86 MET A CA 1
ATOM 631 C C . MET A 1 86 ? 49.758 -7.851 8.622 1.00 35.97 86 MET A C 1
ATOM 633 O O . MET A 1 86 ? 50.322 -8.656 9.355 1.00 35.97 86 MET A O 1
ATOM 637 N N . MET A 1 87 ? 49.466 -8.075 7.324 1.00 34.44 87 MET A N 1
ATOM 638 C CA . MET A 1 87 ? 49.851 -9.197 6.425 1.00 34.44 87 MET A CA 1
ATOM 639 C C . MET A 1 87 ? 48.932 -10.436 6.474 1.00 34.44 87 MET A C 1
ATOM 641 O O . MET A 1 87 ? 48.513 -10.852 7.540 1.00 34.44 87 MET A O 1
ATOM 645 N N . GLY A 1 88 ? 48.557 -11.098 5.375 1.00 33.19 88 GLY A N 1
ATOM 646 C CA . GLY A 1 88 ? 48.984 -11.035 3.977 1.00 33.19 88 GLY A CA 1
ATOM 647 C C . GLY A 1 88 ? 48.144 -11.990 3.104 1.00 33.19 88 GLY A C 1
ATOM 648 O O . GLY A 1 88 ? 47.199 -12.617 3.578 1.00 33.19 88 GLY A O 1
ATOM 649 N N . ASP A 1 89 ? 48.498 -12.034 1.823 1.00 34.84 89 ASP A N 1
ATOM 650 C CA . ASP A 1 89 ? 47.860 -12.709 0.685 1.00 34.84 89 ASP A CA 1
ATOM 651 C C . ASP A 1 89 ? 47.587 -14.224 0.804 1.00 34.84 89 ASP A C 1
ATOM 653 O O . ASP A 1 89 ? 48.293 -14.948 1.502 1.00 34.84 89 ASP A O 1
ATOM 657 N N . GLY A 1 90 ? 46.643 -14.728 -0.013 1.00 29.73 90 GLY A N 1
ATOM 658 C CA . GLY A 1 90 ? 46.605 -16.151 -0.390 1.00 29.73 90 GLY A CA 1
ATOM 659 C C . GLY A 1 90 ? 45.266 -16.706 -0.904 1.00 29.73 90 GLY A C 1
ATOM 660 O O . GLY A 1 90 ? 44.507 -17.300 -0.149 1.00 29.73 90 GLY A O 1
ATOM 661 N N . HIS A 1 91 ? 45.004 -16.595 -2.212 1.00 32.88 91 HIS A N 1
ATOM 662 C CA . HIS A 1 91 ? 44.307 -17.649 -2.991 1.00 32.88 91 HIS A CA 1
ATOM 663 C C . HIS A 1 91 ? 45.276 -18.849 -3.183 1.00 32.88 91 HIS A C 1
ATOM 665 O O . HIS A 1 91 ? 46.474 -18.609 -3.016 1.00 32.88 91 HIS A O 1
ATOM 671 N N . PRO A 1 92 ? 44.879 -20.080 -3.610 1.00 43.16 92 PRO A N 1
ATOM 672 C CA . PRO A 1 92 ? 43.674 -20.461 -4.378 1.00 43.16 92 PRO A CA 1
ATOM 673 C C . PRO A 1 92 ? 43.013 -21.814 -3.968 1.00 43.16 92 PRO A C 1
ATOM 675 O O . PRO A 1 92 ? 43.509 -22.530 -3.107 1.00 43.16 92 PRO A O 1
ATOM 678 N N . GLY A 1 93 ? 41.943 -22.224 -4.673 1.00 28.59 93 GLY A N 1
ATOM 679 C CA . GLY A 1 93 ? 41.647 -23.655 -4.888 1.00 28.59 93 GLY A CA 1
ATOM 680 C C . GLY A 1 93 ? 40.170 -24.076 -4.868 1.00 28.59 93 GLY A C 1
ATOM 681 O O . GLY A 1 93 ? 39.592 -24.267 -3.807 1.00 28.59 93 GLY A O 1
ATOM 682 N N . ALA A 1 94 ? 39.589 -24.307 -6.051 1.00 34.12 94 ALA A N 1
ATOM 683 C CA . ALA A 1 94 ? 38.418 -25.179 -6.246 1.00 34.12 94 ALA A CA 1
ATOM 684 C C . ALA A 1 94 ? 38.865 -26.663 -6.295 1.00 34.12 94 ALA A C 1
ATOM 686 O O . ALA A 1 94 ? 40.042 -26.910 -6.572 1.00 34.12 94 ALA A O 1
ATOM 687 N N . PRO A 1 95 ? 37.975 -27.657 -6.077 1.00 40.44 95 PRO A N 1
ATOM 688 C CA . PRO A 1 95 ? 37.185 -28.205 -7.192 1.00 40.44 95 PRO A CA 1
ATOM 689 C C . PRO A 1 95 ? 35.758 -28.675 -6.809 1.00 40.44 95 PRO A C 1
ATOM 691 O O . PRO A 1 95 ? 35.327 -28.588 -5.665 1.00 40.44 95 PRO A O 1
ATOM 694 N N . GLY A 1 96 ? 35.002 -29.100 -7.828 1.00 28.86 96 GLY A N 1
ATOM 695 C CA . GLY A 1 96 ? 33.550 -29.305 -7.811 1.00 28.86 96 GLY A CA 1
ATOM 696 C C . GLY A 1 96 ? 33.003 -30.611 -7.217 1.00 28.86 96 GLY A C 1
ATOM 697 O O . GLY A 1 96 ? 33.722 -31.437 -6.670 1.00 28.86 96 GLY A O 1
ATOM 698 N N . GLY A 1 97 ? 31.688 -30.793 -7.384 1.00 30.09 97 GLY A N 1
ATOM 699 C CA . GLY A 1 97 ? 30.954 -32.003 -7.006 1.00 30.09 97 GLY A CA 1
ATOM 700 C C . GLY A 1 97 ? 29.458 -31.897 -7.316 1.00 30.09 97 GLY A C 1
ATOM 701 O O . GLY A 1 97 ? 28.781 -30.992 -6.845 1.00 30.09 97 GLY A O 1
ATOM 702 N N . GLN A 1 98 ? 28.973 -32.809 -8.157 1.00 31.52 98 GLN A N 1
ATOM 703 C CA . GLN A 1 98 ? 27.593 -32.996 -8.619 1.00 31.52 98 GLN A CA 1
ATOM 704 C C . GLN A 1 98 ? 26.671 -33.560 -7.522 1.00 31.52 98 GLN A C 1
ATOM 706 O O . GLN A 1 98 ? 27.139 -34.244 -6.620 1.00 31.52 98 GLN A O 1
ATOM 711 N N . GLY A 1 99 ? 25.349 -33.396 -7.681 1.00 29.20 99 GLY A N 1
ATOM 712 C CA . GLY A 1 99 ? 24.368 -34.250 -6.999 1.00 29.20 99 G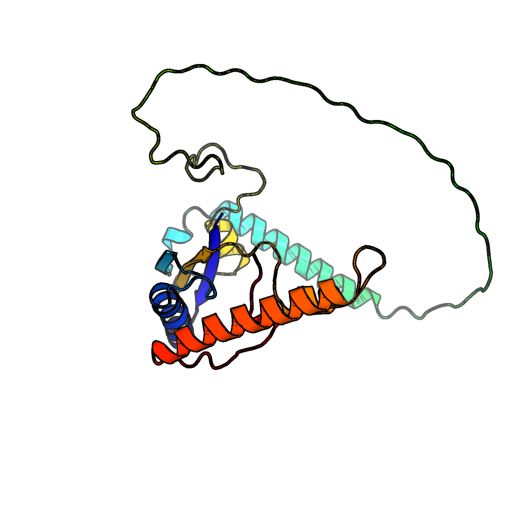LY A CA 1
ATOM 713 C C . GLY A 1 99 ? 22.932 -33.721 -7.003 1.00 29.20 99 GLY A C 1
ATOM 714 O O . GLY A 1 99 ? 22.543 -32.972 -6.116 1.00 29.20 99 GLY A O 1
ATOM 715 N N . ARG A 1 100 ? 22.126 -34.137 -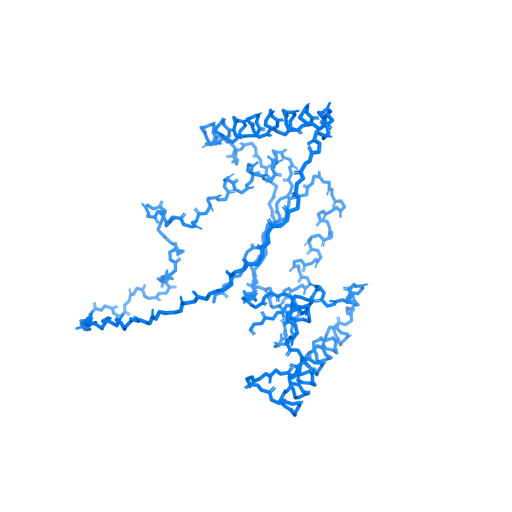7.988 1.00 34.53 100 ARG A N 1
ATOM 716 C CA . ARG A 1 100 ? 20.650 -34.162 -7.901 1.00 34.53 100 ARG A CA 1
ATOM 717 C C . ARG A 1 100 ? 20.219 -35.434 -7.157 1.00 34.53 100 ARG A C 1
ATOM 719 O O . ARG A 1 100 ? 20.934 -36.430 -7.242 1.00 34.53 100 ARG A O 1
ATOM 726 N N . PRO A 1 101 ? 19.007 -35.457 -6.581 1.00 36.75 101 PRO A N 1
ATOM 727 C CA . PRO A 1 101 ? 18.052 -36.442 -7.094 1.00 36.75 101 PRO A CA 1
ATOM 728 C C . PRO A 1 101 ? 16.619 -35.907 -7.253 1.00 36.75 101 PRO A C 1
ATOM 730 O O . PRO A 1 101 ? 16.186 -34.968 -6.590 1.00 36.75 101 PRO A O 1
ATOM 733 N N . ALA A 1 102 ? 15.904 -36.539 -8.183 1.00 29.91 102 ALA A N 1
ATOM 734 C CA . ALA A 1 102 ? 14.452 -36.520 -8.342 1.00 29.91 102 ALA A CA 1
ATOM 735 C C . ALA A 1 102 ? 13.820 -37.664 -7.521 1.00 29.91 102 ALA A C 1
ATOM 737 O O . ALA A 1 102 ? 14.543 -38.593 -7.183 1.00 29.91 102 ALA A O 1
ATOM 738 N N . HIS A 1 103 ? 12.507 -37.619 -7.243 1.00 29.98 103 HIS A N 1
ATOM 739 C CA . HIS A 1 103 ? 11.523 -38.691 -7.525 1.00 29.98 103 HIS A CA 1
ATOM 740 C C . HIS A 1 103 ? 10.156 -38.445 -6.835 1.00 29.98 103 HIS A C 1
ATOM 742 O O . HIS A 1 103 ? 10.118 -38.194 -5.639 1.00 29.98 103 HIS A O 1
ATOM 748 N N . HIS A 1 104 ? 9.086 -38.615 -7.638 1.00 29.19 104 HIS A N 1
ATOM 749 C CA . HIS A 1 104 ? 7.773 -39.252 -7.357 1.00 29.19 104 HIS A CA 1
ATOM 750 C C . HIS A 1 104 ? 6.822 -38.695 -6.269 1.00 29.19 104 HIS A C 1
ATOM 752 O O . HIS A 1 104 ? 7.260 -38.090 -5.311 1.00 29.19 104 HIS A O 1
ATOM 758 N N . HIS A 1 105 ? 5.489 -38.837 -6.321 1.00 29.14 105 HIS A N 1
ATOM 759 C CA . HIS A 1 105 ? 4.539 -39.618 -7.134 1.00 29.14 105 HIS A CA 1
ATOM 760 C C . HIS A 1 105 ? 3.203 -38.844 -7.195 1.00 29.14 105 HIS A C 1
ATOM 762 O O . HIS A 1 105 ? 2.895 -38.074 -6.288 1.00 29.14 105 HIS A O 1
ATOM 768 N N . GLY A 1 106 ? 2.420 -39.049 -8.256 1.00 29.58 106 GLY A N 1
ATOM 769 C CA . GLY A 1 106 ? 1.028 -38.608 -8.330 1.00 29.58 106 GLY A CA 1
ATOM 770 C C . GLY A 1 106 ? 0.066 -39.706 -7.885 1.00 29.58 106 GLY A C 1
ATOM 771 O O . GLY A 1 106 ? 0.362 -40.882 -8.076 1.00 29.58 106 GLY A O 1
ATOM 772 N N . GLU A 1 107 ? -1.095 -39.301 -7.378 1.00 28.94 107 GLU A N 1
ATOM 773 C CA . GLU A 1 107 ? -2.286 -40.143 -7.283 1.00 28.94 107 GLU A CA 1
ATOM 774 C C . GLU A 1 107 ? -3.531 -39.249 -7.352 1.00 28.94 107 GLU A C 1
ATOM 776 O O . GLU A 1 107 ? -3.639 -38.246 -6.645 1.00 28.94 107 GLU A O 1
ATOM 781 N N . MET A 1 108 ? -4.424 -39.574 -8.287 1.00 37.06 108 MET A N 1
ATOM 782 C CA . MET A 1 108 ? -5.763 -39.007 -8.408 1.00 37.06 108 MET A CA 1
ATOM 783 C C . MET A 1 108 ? -6.732 -39.990 -7.760 1.00 37.06 108 MET A C 1
ATOM 785 O O . MET A 1 108 ? -6.725 -41.157 -8.141 1.00 37.06 108 MET A O 1
ATOM 789 N N . ASP A 1 109 ? -7.613 -39.511 -6.886 1.00 29.31 109 ASP A N 1
ATOM 790 C CA . ASP A 1 109 ? -8.884 -40.188 -6.650 1.00 29.31 109 ASP A CA 1
ATOM 791 C C . ASP A 1 109 ? -10.019 -39.164 -6.575 1.00 29.31 109 ASP A C 1
ATOM 793 O O . ASP A 1 109 ? -9.891 -38.080 -5.994 1.00 29.31 109 ASP A O 1
ATOM 797 N N . GLY A 1 110 ? -11.102 -39.485 -7.273 1.00 35.78 110 GLY A N 1
ATOM 798 C CA . GLY A 1 110 ? -12.249 -38.631 -7.494 1.00 35.78 110 GLY A CA 1
ATOM 799 C C . GLY A 1 110 ? -13.449 -39.158 -6.736 1.00 35.78 110 GLY A C 1
ATOM 800 O O . GLY A 1 110 ? -13.983 -40.203 -7.078 1.00 35.78 110 GLY A O 1
ATOM 801 N N . THR A 1 111 ? -13.928 -38.398 -5.754 1.00 30.83 111 THR A N 1
ATOM 802 C CA . THR A 1 111 ? -15.339 -38.365 -5.334 1.00 30.83 111 THR A CA 1
ATOM 803 C C . THR A 1 111 ? -15.523 -37.299 -4.253 1.00 30.83 111 THR A C 1
ATOM 805 O O . THR A 1 111 ? -15.097 -37.491 -3.125 1.00 30.83 111 THR A O 1
ATOM 808 N N . ALA A 1 112 ? -16.142 -36.165 -4.608 1.00 30.64 112 ALA A N 1
ATOM 809 C CA . ALA A 1 112 ? -17.050 -35.354 -3.771 1.00 30.64 112 ALA A CA 1
ATOM 810 C C . ALA A 1 112 ? -17.138 -33.922 -4.327 1.00 30.64 112 ALA A C 1
ATOM 812 O O . ALA A 1 112 ? -16.418 -33.008 -3.935 1.00 30.64 112 ALA A O 1
ATOM 813 N N . MET A 1 113 ? -18.070 -33.718 -5.254 1.00 38.34 113 MET A N 1
ATOM 814 C CA . MET A 1 113 ? -18.343 -32.449 -5.933 1.00 38.34 113 MET A CA 1
ATOM 815 C C . MET A 1 113 ? -19.087 -31.411 -5.057 1.00 38.34 113 MET A C 1
ATOM 817 O O . MET A 1 113 ? -19.688 -30.492 -5.596 1.00 38.34 113 MET A O 1
ATOM 821 N N . VAL A 1 114 ? -19.084 -31.481 -3.720 1.00 40.03 114 VAL A N 1
ATOM 822 C CA . VAL A 1 114 ? -19.846 -30.507 -2.900 1.00 40.03 114 VAL A CA 1
ATOM 823 C C . VAL A 1 114 ? -19.150 -30.165 -1.571 1.00 40.03 114 VAL A C 1
ATOM 825 O O . VAL A 1 114 ? -19.702 -30.381 -0.501 1.00 40.03 114 VAL A O 1
ATOM 828 N N . ALA A 1 115 ? -17.923 -29.629 -1.619 1.00 35.25 115 ALA A N 1
ATOM 829 C CA . ALA A 1 115 ? -17.282 -28.979 -0.456 1.00 35.25 115 ALA A CA 1
ATOM 830 C C . ALA A 1 115 ? -16.209 -27.920 -0.814 1.00 35.25 115 ALA A C 1
ATOM 832 O O . ALA A 1 115 ? -15.508 -27.407 0.057 1.00 35.25 115 ALA A O 1
ATOM 833 N N . ASN A 1 116 ? -16.068 -27.551 -2.091 1.00 30.34 116 ASN A N 1
ATOM 834 C CA . ASN A 1 116 ? -14.863 -26.870 -2.588 1.00 30.34 116 ASN A CA 1
ATOM 835 C C . ASN A 1 116 ? -14.869 -25.337 -2.468 1.00 30.34 116 ASN A C 1
ATOM 837 O O . ASN A 1 116 ? -14.034 -24.682 -3.082 1.00 30.34 116 ASN A O 1
ATOM 841 N N . SER A 1 117 ? -15.772 -24.736 -1.687 1.00 39.66 117 SER A N 1
ATOM 842 C CA . SER A 1 117 ? -15.865 -23.267 -1.632 1.00 39.66 117 SER A CA 1
ATOM 843 C C . SER A 1 117 ? -15.015 -22.601 -0.540 1.00 39.66 117 SER A C 1
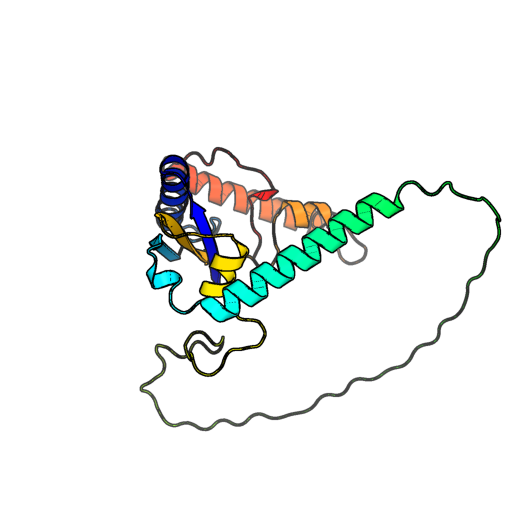ATOM 845 O O . SER A 1 117 ? -14.989 -21.375 -0.489 1.00 39.66 117 SER A O 1
ATOM 847 N N . PHE A 1 118 ? -14.318 -23.361 0.316 1.00 34.06 118 PHE A N 1
ATOM 848 C CA . PHE A 1 118 ? -13.524 -22.800 1.427 1.00 34.06 118 PHE A CA 1
ATOM 849 C C . PHE A 1 118 ? -12.205 -23.532 1.734 1.00 34.06 118 PHE A C 1
ATOM 851 O O . PHE A 1 118 ? -11.560 -23.238 2.738 1.00 34.06 118 PHE A O 1
ATOM 858 N N . MET A 1 119 ? -11.748 -24.449 0.877 1.00 34.12 119 MET A N 1
ATOM 859 C CA . MET A 1 119 ? -10.440 -25.089 1.059 1.00 34.12 119 MET A CA 1
ATOM 860 C C . MET A 1 119 ? -9.333 -24.223 0.457 1.00 34.12 119 MET A C 1
ATOM 862 O O . MET A 1 119 ? -8.836 -24.479 -0.638 1.00 34.12 119 MET A O 1
ATOM 866 N N . SER A 1 120 ? -8.934 -23.178 1.183 1.00 45.62 120 SER A N 1
ATOM 867 C CA . SER A 1 120 ? -7.669 -22.505 0.895 1.00 45.62 120 SER A CA 1
ATOM 868 C C . SER A 1 120 ? -6.554 -23.475 1.277 1.00 45.62 120 SER A C 1
ATOM 870 O O . SER A 1 120 ? -6.234 -23.606 2.457 1.00 45.62 120 SER A O 1
ATOM 872 N N . GLY A 1 121 ? -5.941 -24.150 0.300 1.00 37.88 121 GLY A N 1
ATOM 873 C CA . GLY A 1 121 ? -4.761 -25.014 0.494 1.00 37.88 121 GLY A CA 1
ATOM 874 C C . GLY A 1 121 ? -3.534 -24.309 1.106 1.00 37.88 121 GLY A C 1
ATOM 875 O O . GLY A 1 121 ? -2.465 -24.897 1.194 1.00 37.88 121 GLY A O 1
ATOM 876 N N . GLU A 1 122 ? -3.688 -23.056 1.540 1.00 48.03 122 GLU A N 1
ATOM 877 C CA . GLU A 1 122 ? -2.705 -22.207 2.212 1.00 48.03 122 GLU A CA 1
ATOM 878 C C . GLU A 1 122 ? -2.926 -22.125 3.741 1.00 48.03 122 GLU A C 1
ATOM 880 O O . GLU A 1 122 ? -2.365 -21.257 4.405 1.00 48.03 122 GLU A O 1
ATOM 885 N N . GLY A 1 123 ? -3.751 -23.002 4.330 1.00 45.62 123 GLY A N 1
ATOM 886 C CA . GLY A 1 123 ? -3.912 -23.071 5.791 1.00 45.62 123 GLY A CA 1
ATOM 887 C C . GLY A 1 123 ? -4.774 -21.960 6.400 1.00 45.62 123 GLY A C 1
ATOM 888 O O . GLY A 1 123 ? -4.832 -21.816 7.620 1.00 45.62 123 GLY A O 1
ATOM 889 N N . PHE A 1 124 ? -5.501 -21.201 5.580 1.00 44.84 124 PHE A N 1
ATOM 890 C CA . PHE A 1 124 ? -6.582 -20.340 6.056 1.00 44.84 124 PHE A CA 1
ATOM 891 C C . PHE A 1 124 ? -7.841 -21.185 6.265 1.00 44.84 124 PHE A C 1
ATOM 893 O O . PHE A 1 124 ? -8.647 -21.336 5.350 1.00 44.84 124 PHE A O 1
ATOM 900 N N . GLY A 1 125 ? -8.007 -21.760 7.460 1.00 43.47 125 GLY A N 1
ATOM 901 C CA . GLY A 1 125 ? -9.296 -22.359 7.826 1.00 43.47 125 GLY A CA 1
ATOM 902 C C . GLY A 1 125 ? -9.304 -23.455 8.885 1.00 43.47 125 GLY A C 1
ATOM 903 O O . GLY A 1 125 ? -10.391 -23.814 9.322 1.00 43.47 125 GLY A O 1
ATOM 904 N N . ASN A 1 126 ? -8.155 -23.972 9.336 1.00 43.47 126 ASN A N 1
ATOM 905 C CA . ASN A 1 126 ? -8.137 -24.956 10.421 1.00 43.47 126 ASN A CA 1
ATOM 906 C C . ASN A 1 126 ? -7.482 -24.376 11.691 1.00 43.47 126 ASN A C 1
ATOM 908 O O . ASN A 1 126 ? -6.253 -24.333 11.762 1.00 43.47 126 ASN A O 1
ATOM 912 N N . PRO A 1 127 ? -8.262 -23.949 12.706 1.00 46.53 127 PRO A N 1
ATOM 913 C CA . PRO A 1 127 ? -7.717 -23.446 13.971 1.00 46.53 127 PRO A CA 1
ATOM 914 C C . PRO A 1 127 ? -6.942 -24.510 14.769 1.00 46.53 127 PRO A C 1
ATOM 916 O O . PRO A 1 127 ? -6.259 -24.162 15.727 1.00 46.53 127 PRO A O 1
ATOM 919 N N . LEU A 1 128 ? -7.020 -25.790 14.382 1.00 43.06 128 LEU A N 1
ATOM 920 C CA . LEU A 1 128 ? -6.377 -26.906 15.081 1.00 43.06 128 LEU A CA 1
ATOM 921 C C . LEU A 1 128 ? -5.014 -27.304 14.493 1.00 43.06 128 LEU A C 1
ATOM 923 O O . LEU A 1 128 ? -4.266 -28.037 15.133 1.00 43.06 128 LEU A O 1
ATOM 927 N N . THR A 1 129 ? -4.656 -26.820 13.301 1.00 44.28 129 THR A N 1
ATOM 928 C CA . THR A 1 129 ? -3.349 -27.088 12.681 1.00 44.28 129 THR A CA 1
ATOM 929 C C . THR A 1 129 ? -2.645 -25.767 12.417 1.00 44.28 129 THR A C 1
ATOM 931 O O . THR A 1 129 ? -2.802 -25.187 11.346 1.00 44.28 129 THR A O 1
ATOM 934 N N . ARG A 1 130 ? -1.893 -25.269 13.407 1.00 47.19 130 ARG A N 1
ATOM 935 C CA . ARG A 1 130 ? -1.074 -24.054 13.284 1.00 47.19 130 ARG A CA 1
ATOM 936 C C . ARG A 1 130 ? 0.160 -24.363 12.422 1.00 47.19 130 ARG A C 1
ATOM 938 O O . ARG A 1 130 ? 1.031 -25.099 12.884 1.00 47.19 130 ARG A O 1
ATOM 945 N N . PRO A 1 131 ? 0.286 -23.825 11.196 1.00 48.19 131 PRO A N 1
ATOM 946 C CA . PRO A 1 131 ? 1.524 -23.943 10.439 1.00 48.19 131 PRO A CA 1
ATOM 947 C C . PRO A 1 131 ? 2.632 -23.140 11.146 1.00 48.19 131 PRO A C 1
ATOM 949 O O . PRO A 1 131 ? 2.334 -22.111 11.760 1.00 48.19 131 PRO A O 1
ATOM 952 N N . PRO A 1 132 ? 3.912 -23.534 11.020 1.00 48.56 132 PRO A N 1
ATOM 953 C CA . PRO A 1 132 ? 5.032 -22.918 11.745 1.00 48.56 132 PRO A CA 1
ATOM 954 C C . PRO A 1 132 ? 5.233 -21.418 11.456 1.00 48.56 132 PRO A C 1
ATOM 956 O O . PRO A 1 132 ? 5.893 -20.730 12.225 1.00 48.56 132 PRO A O 1
ATOM 959 N N . ASN A 1 133 ? 4.626 -20.896 10.385 1.00 49.94 133 ASN A N 1
ATOM 960 C CA . ASN A 1 133 ? 4.802 -19.519 9.919 1.00 49.94 133 ASN A CA 1
ATOM 961 C C . ASN A 1 133 ? 3.558 -18.630 10.107 1.00 49.94 133 ASN A C 1
ATOM 963 O O . ASN A 1 133 ? 3.517 -17.522 9.572 1.00 49.94 133 ASN A O 1
ATOM 967 N N . VAL A 1 134 ? 2.536 -19.093 10.837 1.00 49.75 134 VAL A N 1
ATOM 968 C CA . VAL A 1 134 ? 1.324 -18.301 11.100 1.00 49.75 134 VAL A CA 1
ATOM 969 C C . VAL A 1 134 ? 1.382 -17.724 12.513 1.00 49.75 134 VAL A C 1
ATOM 971 O O . VAL A 1 134 ? 1.263 -18.426 13.525 1.00 49.75 134 VAL A O 1
ATOM 974 N N . VAL A 1 135 ? 1.580 -16.409 12.571 1.00 60.50 135 VAL A N 1
ATOM 975 C CA . VAL A 1 135 ? 1.493 -15.617 13.800 1.00 60.50 135 VAL A CA 1
ATOM 976 C C . VAL A 1 135 ? 0.011 -15.403 14.101 1.00 60.50 135 VAL A C 1
ATOM 978 O O . VAL A 1 135 ? -0.727 -14.899 13.253 1.00 60.50 135 VAL A O 1
ATOM 981 N N . ALA A 1 136 ? -0.441 -15.816 15.286 1.00 70.38 136 ALA A N 1
ATOM 982 C CA . ALA A 1 136 ? -1.812 -15.557 15.715 1.00 70.38 136 ALA A CA 1
ATOM 983 C C . ALA A 1 136 ? -2.035 -14.039 15.813 1.00 70.38 136 ALA A C 1
ATOM 985 O O . ALA A 1 136 ? -1.116 -13.306 16.182 1.00 70.38 136 ALA A O 1
ATOM 986 N N . LEU A 1 137 ? -3.240 -13.548 15.503 1.00 73.38 137 LEU A N 1
ATOM 987 C CA . LEU A 1 137 ? -3.548 -12.111 15.572 1.00 73.38 137 LEU A CA 1
ATOM 988 C C . LEU A 1 137 ? -3.182 -11.531 16.944 1.00 73.38 137 LEU A C 1
ATOM 990 O O . LEU A 1 137 ? -2.606 -10.453 17.036 1.00 73.38 137 LEU A O 1
ATOM 994 N N . GLN A 1 138 ? -3.452 -12.296 17.994 1.00 73.56 138 GLN A N 1
ATOM 995 C CA . GLN A 1 138 ? -3.105 -11.994 19.371 1.00 73.56 138 GLN A CA 1
ATOM 996 C C . GLN A 1 138 ? -1.607 -11.699 19.550 1.00 73.56 138 GLN A C 1
ATOM 998 O O . GLN A 1 138 ? -1.237 -10.710 20.171 1.00 73.56 138 GLN A O 1
ATOM 1003 N N . GLU A 1 139 ? -0.733 -12.500 18.944 1.00 72.62 139 GLU A N 1
ATOM 1004 C CA . GLU A 1 139 ? 0.718 -12.306 19.006 1.00 72.62 139 GLU A CA 1
ATOM 1005 C C . GLU A 1 139 ? 1.160 -11.054 18.226 1.00 72.62 139 GLU A C 1
ATOM 1007 O O . GLU A 1 139 ? 2.056 -10.337 18.669 1.00 72.62 139 GLU A O 1
ATOM 1012 N N . VAL A 1 140 ? 0.497 -10.732 17.106 1.00 77.38 140 VAL A N 1
ATOM 1013 C CA . VAL A 1 140 ? 0.720 -9.466 16.377 1.00 77.38 140 VAL A CA 1
ATOM 1014 C C . VAL A 1 140 ? 0.324 -8.263 17.234 1.00 77.38 140 VAL A C 1
ATOM 1016 O O . VAL A 1 140 ? 1.084 -7.299 17.312 1.00 77.38 140 VAL A O 1
ATOM 1019 N N . LEU A 1 141 ? -0.837 -8.323 17.895 1.00 82.31 141 LEU A N 1
ATOM 1020 C CA . LEU A 1 141 ? -1.323 -7.262 18.782 1.00 82.31 141 LEU A CA 1
ATOM 1021 C C . LEU A 1 141 ? -0.363 -7.029 19.951 1.00 82.31 141 LEU A C 1
ATOM 1023 O O . LEU A 1 141 ? -0.023 -5.883 20.242 1.00 82.31 141 LEU A O 1
ATOM 1027 N N . VAL A 1 142 ? 0.125 -8.108 20.564 1.00 78.88 142 VAL A N 1
ATOM 1028 C CA . VAL A 1 142 ? 1.102 -8.051 21.657 1.00 78.88 142 VAL A CA 1
ATOM 1029 C C . VAL A 1 142 ? 2.430 -7.453 21.185 1.00 78.88 142 VAL A C 1
ATOM 1031 O O . VAL A 1 142 ? 2.925 -6.513 21.803 1.00 78.88 142 VAL A O 1
ATOM 1034 N N . ARG A 1 143 ? 2.973 -7.908 20.047 1.00 77.88 143 ARG A N 1
ATOM 1035 C CA . ARG A 1 143 ? 4.217 -7.355 19.470 1.00 77.88 143 ARG A CA 1
ATOM 1036 C C . ARG A 1 143 ? 4.110 -5.880 19.106 1.00 77.88 143 ARG A C 1
ATOM 1038 O O . ARG A 1 143 ? 5.092 -5.151 19.198 1.00 77.88 143 ARG A O 1
ATOM 1045 N N . ALA A 1 144 ? 2.932 -5.448 18.677 1.00 81.62 144 ALA A N 1
ATOM 1046 C CA . ALA A 1 144 ? 2.661 -4.057 18.354 1.00 81.62 144 ALA A CA 1
ATOM 1047 C C . ALA A 1 144 ? 2.266 -3.216 19.583 1.00 81.62 144 ALA A C 1
ATOM 1049 O O . ALA A 1 144 ? 1.903 -2.050 19.426 1.00 81.62 144 ALA A O 1
ATOM 1050 N N . ASN A 1 145 ? 2.337 -3.789 20.793 1.00 83.56 145 ASN A N 1
ATOM 1051 C CA . ASN A 1 145 ? 1.986 -3.141 22.055 1.00 83.56 145 ASN A CA 1
ATOM 1052 C C . ASN A 1 145 ? 0.568 -2.530 22.032 1.00 83.56 145 ASN A C 1
ATOM 1054 O O . ASN A 1 145 ? 0.335 -1.412 22.508 1.00 83.56 145 ASN A O 1
ATOM 1058 N N . ALA A 1 146 ? -0.377 -3.244 21.415 1.00 87.12 146 ALA A N 1
ATOM 1059 C CA . ALA A 1 146 ? -1.779 -2.855 21.379 1.00 87.12 146 ALA A CA 1
ATOM 1060 C C . ALA A 1 146 ? -2.412 -2.991 22.769 1.00 87.12 146 ALA A C 1
ATOM 1062 O O . ALA A 1 146 ? -2.093 -3.916 23.512 1.00 87.12 146 ALA A O 1
ATOM 1063 N N . LYS A 1 147 ? -3.331 -2.084 23.105 1.00 86.56 147 LYS A N 1
ATOM 1064 C CA . LYS A 1 147 ? -4.065 -2.072 24.373 1.00 86.56 147 LYS A CA 1
ATOM 1065 C C . LYS A 1 147 ? -5.556 -1.938 24.109 1.00 86.56 147 LYS A C 1
ATOM 1067 O O . LYS A 1 147 ? -5.956 -1.499 23.025 1.00 86.56 147 LYS A O 1
ATOM 1072 N N . ALA A 1 148 ? -6.364 -2.273 25.109 1.00 86.62 148 ALA A N 1
ATOM 1073 C CA . ALA A 1 148 ? -7.771 -1.912 25.100 1.00 86.62 148 ALA A CA 1
ATOM 1074 C C . ALA A 1 148 ? -7.925 -0.391 24.906 1.00 86.62 148 ALA A C 1
ATOM 1076 O O . ALA A 1 148 ? -7.119 0.403 25.396 1.00 86.62 148 ALA A O 1
ATOM 1077 N N . GLY A 1 149 ? -8.923 0.004 24.124 1.00 85.19 149 GLY A N 1
ATOM 1078 C CA . GLY A 1 149 ? -9.138 1.378 23.677 1.00 85.19 149 GLY A CA 1
ATOM 1079 C C . GLY A 1 149 ? -8.406 1.755 22.384 1.00 85.19 149 GLY A C 1
ATOM 1080 O O . GLY A 1 149 ? -8.787 2.740 21.759 1.00 85.19 149 GLY A O 1
ATOM 1081 N N . HIS A 1 150 ? -7.407 0.990 21.924 1.00 90.00 150 HIS A N 1
ATOM 1082 C CA . HIS A 1 150 ? -6.798 1.245 20.613 1.00 90.00 150 HIS A CA 1
ATOM 1083 C C . HIS A 1 150 ? -7.715 0.787 19.470 1.00 90.00 150 HIS A C 1
ATOM 1085 O O . HIS A 1 150 ? -8.449 -0.197 19.581 1.00 90.00 150 HIS A O 1
ATOM 1091 N N . LEU A 1 151 ? -7.613 1.457 18.325 1.00 88.44 151 LEU A N 1
ATOM 1092 C CA . LEU A 1 151 ? -8.332 1.101 17.105 1.00 88.44 151 LEU A CA 1
ATOM 1093 C C . LEU A 1 151 ? -7.441 0.262 16.187 1.00 88.44 151 LEU A C 1
ATOM 1095 O O . LEU A 1 151 ? -6.364 0.697 15.775 1.00 88.44 151 LEU A O 1
ATOM 1099 N N . LEU A 1 152 ? -7.911 -0.929 15.825 1.00 88.94 152 LEU A N 1
ATOM 1100 C CA . LEU A 1 152 ? -7.266 -1.814 14.862 1.00 88.94 152 LEU A CA 1
ATOM 1101 C C . LEU A 1 152 ? -7.899 -1.642 13.480 1.00 88.94 152 LEU A C 1
ATOM 1103 O O . LEU A 1 152 ? -9.096 -1.865 13.304 1.00 88.94 152 LEU A O 1
ATOM 1107 N N . THR A 1 153 ? -7.080 -1.324 12.481 1.00 90.38 153 THR A N 1
ATOM 1108 C CA . THR A 1 153 ? -7.444 -1.383 11.059 1.00 90.38 153 THR A CA 1
ATOM 1109 C C . THR A 1 153 ? -6.762 -2.586 10.423 1.00 90.38 153 THR A C 1
ATOM 1111 O O . THR A 1 153 ? -5.536 -2.675 10.411 1.00 90.38 153 THR A O 1
ATOM 1114 N N . GLN A 1 154 ? -7.547 -3.508 9.880 1.00 91.12 154 GLN A N 1
ATOM 1115 C CA . GLN A 1 154 ? -7.079 -4.626 9.069 1.00 91.12 154 GLN A CA 1
ATOM 1116 C C . GLN A 1 154 ? -7.410 -4.346 7.604 1.00 91.12 154 GLN A C 1
ATOM 1118 O O . GLN A 1 154 ? -8.568 -4.084 7.277 1.00 91.12 154 GLN A O 1
ATOM 1123 N N . ILE A 1 155 ? -6.418 -4.450 6.724 1.00 92.31 155 ILE A N 1
ATOM 1124 C CA . ILE A 1 155 ? -6.574 -4.285 5.276 1.00 92.31 155 ILE A CA 1
ATOM 1125 C C . ILE A 1 155 ? -6.071 -5.555 4.590 1.00 92.31 155 ILE A C 1
ATOM 1127 O O . ILE A 1 155 ? -4.926 -5.955 4.787 1.00 92.31 155 ILE A O 1
ATOM 1131 N N . VAL A 1 156 ? -6.928 -6.188 3.792 1.00 93.25 156 VAL A N 1
ATOM 1132 C CA . VAL A 1 156 ? -6.595 -7.334 2.940 1.00 93.25 156 VAL A CA 1
ATOM 1133 C C . VAL A 1 156 ? -6.419 -6.826 1.519 1.00 93.25 156 VAL A C 1
ATOM 1135 O O . VAL A 1 156 ? -7.342 -6.232 0.958 1.00 93.25 156 VAL A O 1
ATOM 1138 N N . MET A 1 157 ? -5.251 -7.063 0.935 1.00 94.25 157 MET A N 1
ATOM 1139 C CA . MET A 1 157 ? -4.852 -6.483 -0.344 1.00 94.25 157 MET A CA 1
ATOM 1140 C C . MET A 1 157 ? -4.007 -7.447 -1.175 1.00 94.25 157 MET A C 1
ATOM 1142 O O . MET A 1 157 ? -3.645 -8.533 -0.721 1.00 94.25 157 MET A O 1
ATOM 1146 N N . ASP A 1 158 ? -3.694 -7.059 -2.405 1.00 93.19 158 ASP A N 1
ATOM 1147 C CA . ASP A 1 158 ? -2.771 -7.808 -3.251 1.00 93.19 158 ASP A CA 1
ATOM 1148 C C . ASP A 1 158 ? -1.411 -8.040 -2.577 1.00 93.19 158 ASP A C 1
ATOM 1150 O O . ASP A 1 158 ? -0.780 -7.113 -2.061 1.00 93.19 158 ASP A O 1
ATOM 1154 N N . HIS A 1 159 ? -0.912 -9.275 -2.656 1.00 93.44 159 HIS A N 1
ATOM 1155 C CA . HIS A 1 159 ? 0.452 -9.583 -2.244 1.00 93.44 159 HIS A CA 1
ATOM 1156 C C . HIS A 1 159 ? 1.443 -9.226 -3.358 1.00 93.44 159 HIS A C 1
ATOM 1158 O O . HIS A 1 159 ? 1.429 -9.827 -4.429 1.00 93.44 159 HIS A O 1
ATOM 1164 N N . CYS A 1 160 ? 2.309 -8.250 -3.092 1.00 93.50 160 CYS A N 1
ATOM 1165 C CA . CYS A 1 160 ? 3.368 -7.811 -4.000 1.00 93.50 160 CYS A CA 1
ATOM 1166 C C . CYS A 1 160 ? 4.707 -8.425 -3.568 1.00 93.50 160 CYS A C 1
ATOM 1168 O O . CYS A 1 160 ? 5.447 -7.854 -2.763 1.00 93.50 160 CYS A O 1
ATOM 1170 N N . ASP A 1 161 ? 4.993 -9.622 -4.071 1.00 92.94 161 ASP A N 1
ATOM 1171 C CA . ASP A 1 161 ? 6.077 -10.506 -3.625 1.00 92.94 161 ASP A CA 1
ATOM 1172 C C . ASP A 1 161 ? 7.488 -10.037 -4.027 1.00 92.94 161 ASP A C 1
ATOM 1174 O O . ASP A 1 161 ? 8.484 -10.506 -3.470 1.00 92.94 161 ASP A O 1
ATOM 1178 N N . LYS A 1 162 ? 7.608 -9.082 -4.957 1.00 92.69 162 LYS A N 1
ATOM 1179 C CA . LYS A 1 162 ? 8.908 -8.555 -5.413 1.00 92.69 162 LYS A CA 1
ATOM 1180 C C . LYS A 1 162 ? 9.380 -7.319 -4.639 1.00 92.69 162 LYS A C 1
ATOM 1182 O O . LYS A 1 162 ? 10.475 -6.814 -4.913 1.00 92.69 162 LYS A O 1
ATOM 1187 N N . GLY A 1 163 ? 8.608 -6.868 -3.650 1.00 93.88 163 GLY A N 1
ATOM 1188 C CA . GLY A 1 163 ? 8.928 -5.713 -2.811 1.00 93.88 163 GLY A CA 1
ATOM 1189 C C . GLY A 1 163 ? 8.654 -4.376 -3.503 1.00 93.88 163 GLY A C 1
ATOM 1190 O O . GLY A 1 163 ? 7.822 -4.284 -4.405 1.00 93.88 163 GLY A O 1
ATOM 1191 N N . SER A 1 164 ? 9.341 -3.317 -3.068 1.00 97.50 164 SER A N 1
ATOM 1192 C CA . SER A 1 164 ? 9.149 -1.972 -3.624 1.00 97.50 164 SER A CA 1
ATOM 1193 C C . SER A 1 164 ? 10.009 -1.711 -4.862 1.00 97.50 164 SER A C 1
ATOM 1195 O O . SER A 1 164 ? 11.103 -2.263 -5.031 1.00 97.50 164 SER A O 1
ATOM 1197 N N . LEU A 1 165 ? 9.563 -0.779 -5.702 1.00 97.38 165 LEU A N 1
ATOM 1198 C CA . LEU A 1 165 ? 10.328 -0.281 -6.840 1.00 97.38 165 LEU A CA 1
ATOM 1199 C C . LEU A 1 165 ? 11.673 0.309 -6.393 1.00 97.38 165 LEU A C 1
ATOM 1201 O O . LEU A 1 165 ? 12.682 0.115 -7.068 1.00 97.38 165 LEU A O 1
ATOM 1205 N N . LEU A 1 166 ? 11.730 0.956 -5.224 1.00 97.56 166 LEU A N 1
ATOM 1206 C CA . LEU A 1 166 ? 12.987 1.417 -4.629 1.00 97.56 166 LEU A CA 1
ATOM 1207 C C . LEU A 1 166 ? 13.978 0.262 -4.424 1.00 97.56 166 LEU A C 1
ATOM 1209 O O . LEU A 1 166 ? 15.158 0.393 -4.755 1.00 97.56 166 LEU A O 1
ATOM 1213 N N . GLN A 1 167 ? 13.513 -0.872 -3.898 1.00 97.50 167 GLN A N 1
ATOM 1214 C CA . GLN A 1 167 ? 14.352 -2.050 -3.691 1.00 97.50 167 GLN A CA 1
ATOM 1215 C C . GLN A 1 167 ? 14.817 -2.646 -5.025 1.00 97.50 167 GLN A C 1
ATOM 1217 O O . GLN A 1 167 ? 15.983 -3.022 -5.152 1.00 97.50 167 GLN A O 1
ATOM 1222 N N . ALA A 1 168 ? 13.951 -2.673 -6.040 1.00 96.00 168 ALA A N 1
ATOM 1223 C CA . ALA A 1 168 ? 14.317 -3.094 -7.391 1.00 96.00 168 ALA A CA 1
ATOM 1224 C C . ALA A 1 168 ? 15.385 -2.187 -8.026 1.00 96.00 168 ALA A C 1
ATOM 1226 O O . ALA A 1 168 ? 16.359 -2.684 -8.596 1.00 96.00 168 ALA A O 1
ATOM 1227 N N . ILE A 1 169 ? 15.257 -0.865 -7.871 1.00 96.12 169 ILE A N 1
ATOM 1228 C CA . ILE A 1 169 ? 16.258 0.106 -8.333 1.00 96.12 169 ILE A CA 1
ATOM 1229 C C . ILE A 1 169 ? 17.597 -0.135 -7.629 1.00 96.12 169 ILE A C 1
ATOM 1231 O O . ILE A 1 169 ? 18.624 -0.240 -8.300 1.00 96.12 169 ILE A O 1
ATOM 1235 N N . LYS A 1 170 ? 17.590 -0.284 -6.297 1.00 96.50 170 LYS A N 1
ATOM 1236 C CA . LYS A 1 170 ? 18.803 -0.550 -5.500 1.00 96.50 170 LYS A CA 1
ATOM 1237 C C . LYS A 1 170 ? 19.487 -1.864 -5.888 1.00 96.50 170 LYS A C 1
ATOM 1239 O O . LYS A 1 170 ? 20.709 -1.921 -5.922 1.00 96.50 170 LYS A O 1
ATOM 1244 N N . ARG A 1 171 ? 18.712 -2.894 -6.242 1.00 94.19 171 ARG A N 1
ATOM 1245 C CA . ARG A 1 171 ? 19.215 -4.179 -6.764 1.00 94.19 171 ARG A CA 1
ATOM 1246 C C . ARG A 1 171 ? 19.762 -4.090 -8.195 1.00 94.19 171 ARG A C 1
ATOM 1248 O O . ARG A 1 171 ? 20.269 -5.081 -8.708 1.00 94.19 171 ARG A O 1
ATOM 1255 N N . GLY A 1 172 ? 19.644 -2.939 -8.858 1.00 94.00 172 GLY A N 1
ATOM 1256 C CA . GLY A 1 172 ? 20.090 -2.759 -10.236 1.00 94.00 172 GLY A CA 1
ATOM 1257 C C . GLY A 1 172 ? 19.170 -3.409 -11.271 1.00 94.00 172 GLY A C 1
ATOM 1258 O O . GLY A 1 172 ? 19.628 -3.693 -12.374 1.00 94.00 172 GLY A O 1
ATOM 1259 N N . LEU A 1 173 ? 17.880 -3.614 -10.962 1.00 93.69 173 LEU A N 1
ATOM 1260 C CA . LEU A 1 173 ? 16.930 -4.279 -11.868 1.00 93.69 173 LEU A CA 1
ATOM 1261 C C . LEU A 1 173 ? 16.781 -3.561 -13.217 1.00 93.69 173 LEU A C 1
ATOM 1263 O O . LEU A 1 173 ? 16.406 -4.176 -14.193 1.00 93.69 173 LEU A O 1
ATOM 1267 N N . PHE A 1 174 ? 17.075 -2.270 -13.323 1.00 95.38 174 PHE A N 1
ATOM 1268 C CA . PHE A 1 174 ? 16.973 -1.546 -14.599 1.00 95.38 174 PHE A CA 1
ATOM 1269 C C . PHE A 1 174 ? 18.334 -1.286 -15.248 1.00 95.38 174 PHE A C 1
ATOM 1271 O O . PHE A 1 174 ? 18.448 -0.446 -16.138 1.00 95.38 174 PHE A O 1
ATOM 1278 N N . ARG A 1 175 ? 19.380 -1.990 -14.799 1.00 95.50 175 ARG A N 1
ATOM 1279 C CA . ARG A 1 175 ? 20.737 -1.883 -15.340 1.00 95.50 175 ARG A CA 1
ATOM 1280 C C . ARG A 1 175 ? 21.095 -3.142 -16.143 1.00 95.50 175 ARG A C 1
ATOM 1282 O O . ARG A 1 175 ? 20.692 -4.240 -15.756 1.00 95.50 175 ARG A O 1
ATOM 1289 N N . PRO A 1 176 ? 21.854 -3.008 -17.247 1.00 95.00 176 PRO A N 1
ATOM 1290 C CA . PRO A 1 176 ? 22.381 -4.164 -17.967 1.00 95.00 176 PRO A CA 1
ATOM 1291 C C . PRO A 1 176 ? 23.258 -5.019 -17.042 1.00 95.00 176 PRO A C 1
ATOM 1293 O O . PRO A 1 176 ? 23.990 -4.481 -16.212 1.00 95.00 176 PRO A O 1
ATOM 1296 N N . THR A 1 177 ? 23.214 -6.341 -17.197 1.00 93.25 177 THR A N 1
ATOM 1297 C CA . THR A 1 177 ? 24.121 -7.269 -16.496 1.00 93.25 177 THR A CA 1
ATOM 1298 C C . THR A 1 177 ? 24.654 -8.319 -17.467 1.00 93.25 177 THR A C 1
ATOM 1300 O O . THR A 1 177 ? 24.227 -8.384 -18.618 1.00 93.25 177 THR A O 1
ATOM 1303 N N . SER A 1 178 ? 25.548 -9.195 -17.006 1.00 91.81 178 SER A N 1
ATOM 1304 C CA . SER A 1 178 ? 26.017 -10.339 -17.801 1.00 91.81 178 SER A CA 1
ATOM 1305 C C . SER A 1 178 ? 24.886 -11.276 -18.250 1.00 91.81 178 SER A C 1
ATOM 1307 O O . SER A 1 178 ? 25.024 -11.954 -19.262 1.00 91.81 178 SER A O 1
ATOM 1309 N N . LYS A 1 179 ? 23.752 -11.297 -17.533 1.00 90.50 179 LYS A N 1
ATOM 1310 C CA . LYS A 1 179 ? 22.589 -12.141 -17.851 1.00 90.50 179 LYS A CA 1
ATOM 1311 C C . LYS A 1 179 ? 21.627 -11.505 -18.863 1.00 90.50 179 LYS A C 1
ATOM 1313 O O . LYS A 1 179 ? 20.832 -12.220 -19.465 1.00 90.50 179 LYS A O 1
ATOM 1318 N N . TRP A 1 180 ? 21.656 -10.182 -19.043 1.00 93.12 180 TRP A N 1
ATOM 1319 C CA . TRP A 1 180 ? 20.737 -9.462 -19.934 1.00 93.12 180 TRP A CA 1
ATOM 1320 C C . TRP A 1 180 ? 21.264 -8.088 -20.373 1.00 93.12 180 TRP A C 1
ATOM 1322 O O . TRP A 1 180 ? 21.734 -7.281 -19.572 1.00 93.12 180 TRP A O 1
ATOM 1332 N N . GLY A 1 181 ? 21.147 -7.804 -21.672 1.00 95.75 181 GLY A N 1
ATOM 1333 C CA . GLY A 1 181 ? 21.685 -6.588 -22.284 1.00 95.75 181 GLY A CA 1
ATOM 1334 C C . GLY A 1 181 ? 20.814 -5.335 -22.123 1.00 95.75 181 GLY A C 1
ATOM 1335 O O . GLY A 1 181 ? 19.649 -5.386 -21.717 1.00 95.75 181 GLY A O 1
ATOM 1336 N N . SER A 1 182 ? 21.364 -4.194 -22.545 1.00 95.75 182 SER A N 1
ATOM 1337 C CA . SER A 1 182 ? 20.773 -2.858 -22.369 1.00 95.75 182 SER A CA 1
ATOM 1338 C C . SER A 1 182 ? 19.371 -2.698 -22.949 1.00 95.75 182 SER A C 1
ATOM 1340 O O . SER A 1 182 ? 18.530 -2.026 -22.358 1.00 95.75 182 SER A O 1
ATOM 1342 N N . LYS A 1 183 ? 19.075 -3.362 -24.072 1.00 96.69 183 LYS A N 1
ATOM 1343 C CA . LYS A 1 183 ? 17.742 -3.317 -24.691 1.00 96.69 183 LYS A CA 1
ATOM 1344 C C . LYS A 1 183 ? 16.665 -3.906 -23.777 1.00 96.69 183 LYS A C 1
ATOM 1346 O O . LYS A 1 183 ? 15.550 -3.392 -23.745 1.00 96.69 183 LYS A O 1
ATOM 1351 N N . LEU A 1 184 ? 16.975 -4.981 -23.048 1.00 95.88 184 LEU A N 1
ATOM 1352 C CA . LEU A 1 184 ? 16.005 -5.622 -22.162 1.00 95.88 184 LEU A CA 1
ATOM 1353 C C . LEU A 1 184 ? 15.818 -4.818 -20.870 1.00 95.88 184 LEU A C 1
ATOM 1355 O O . LEU A 1 184 ? 14.676 -4.608 -20.465 1.00 95.88 184 LEU A O 1
ATOM 1359 N N . ALA A 1 185 ? 16.908 -4.288 -20.307 1.00 95.94 185 ALA A N 1
ATOM 1360 C CA . ALA A 1 185 ? 16.863 -3.379 -19.162 1.00 95.94 185 ALA A CA 1
ATOM 1361 C C . ALA A 1 185 ? 16.018 -2.122 -19.459 1.00 95.94 185 ALA A C 1
ATOM 1363 O O . ALA A 1 185 ? 15.131 -1.768 -18.680 1.00 95.94 185 ALA A O 1
ATOM 1364 N N . LEU A 1 186 ? 16.205 -1.506 -20.634 1.00 96.75 186 LEU A N 1
ATOM 1365 C CA . LEU A 1 186 ? 15.406 -0.357 -21.070 1.00 96.75 186 LEU A CA 1
ATOM 1366 C C . LEU A 1 186 ? 13.921 -0.709 -21.238 1.00 96.75 186 LEU A C 1
ATOM 1368 O O . LEU A 1 186 ? 13.057 0.053 -20.814 1.00 96.75 186 LEU A O 1
ATOM 1372 N N . ARG A 1 187 ? 13.597 -1.873 -21.819 1.00 97.25 187 ARG A N 1
ATOM 1373 C CA . AR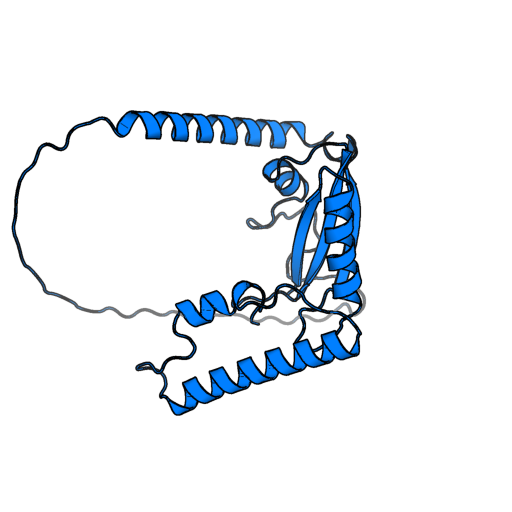G A 1 187 ? 12.195 -2.319 -21.916 1.00 97.25 187 ARG A CA 1
ATOM 1374 C C . ARG A 1 187 ? 11.558 -2.518 -20.544 1.00 97.25 187 ARG A C 1
ATOM 1376 O O . ARG A 1 187 ? 10.389 -2.179 -20.392 1.00 97.25 187 ARG A O 1
ATOM 1383 N N . ALA A 1 188 ? 12.288 -3.085 -19.583 1.00 96.19 188 ALA A N 1
ATOM 1384 C CA . ALA A 1 188 ? 11.793 -3.249 -18.220 1.00 96.19 188 ALA A CA 1
ATOM 1385 C C . ALA A 1 188 ? 11.488 -1.881 -17.595 1.00 96.19 188 ALA A C 1
ATOM 1387 O O . ALA A 1 188 ? 10.384 -1.678 -17.103 1.00 96.19 188 ALA A O 1
ATOM 1388 N N . LEU A 1 189 ? 12.411 -0.921 -17.728 1.00 97.31 189 LEU A N 1
ATOM 1389 C CA . LEU A 1 189 ? 12.235 0.442 -17.227 1.00 97.31 189 LEU A CA 1
ATOM 1390 C C . LEU A 1 189 ? 11.002 1.126 -17.833 1.00 97.31 189 LEU A C 1
ATOM 1392 O O . LEU A 1 189 ? 10.157 1.636 -17.102 1.00 97.31 189 LEU A O 1
ATOM 1396 N N . LEU A 1 190 ? 10.877 1.108 -19.164 1.00 98.12 190 LEU A N 1
ATOM 1397 C CA . LEU A 1 190 ? 9.755 1.737 -19.868 1.00 98.12 190 LEU A CA 1
ATOM 1398 C C . LEU A 1 190 ? 8.418 1.069 -19.536 1.00 98.12 190 LEU A C 1
ATOM 1400 O O . LEU A 1 190 ? 7.413 1.761 -19.385 1.00 98.12 190 LEU A O 1
ATOM 1404 N N . ARG A 1 191 ? 8.394 -0.263 -19.400 1.00 97.81 191 ARG A N 1
ATOM 1405 C CA . ARG A 1 191 ? 7.187 -0.990 -18.990 1.00 97.81 191 ARG A CA 1
ATOM 1406 C C . ARG A 1 191 ? 6.758 -0.577 -17.582 1.00 97.81 191 ARG A C 1
ATOM 1408 O O . ARG A 1 191 ? 5.605 -0.199 -17.415 1.00 97.81 191 ARG A O 1
ATOM 1415 N N . THR A 1 192 ? 7.679 -0.568 -16.620 1.00 97.88 192 THR A N 1
ATOM 1416 C CA . THR A 1 192 ? 7.386 -0.146 -15.244 1.00 97.88 192 THR A CA 1
ATOM 1417 C C . THR A 1 192 ? 6.920 1.310 -15.187 1.00 97.88 192 THR A C 1
ATOM 1419 O O . THR A 1 192 ? 5.920 1.604 -14.541 1.00 97.88 192 THR A O 1
ATOM 1422 N N . ALA A 1 193 ? 7.586 2.223 -15.901 1.00 98.12 193 ALA A N 1
ATOM 1423 C CA . ALA A 1 193 ? 7.180 3.629 -15.952 1.00 98.12 193 ALA A CA 1
ATOM 1424 C C . ALA A 1 193 ? 5.766 3.802 -16.532 1.00 98.12 193 ALA A C 1
ATOM 1426 O O . ALA A 1 193 ? 4.969 4.573 -15.999 1.00 98.12 193 ALA A O 1
ATOM 1427 N N . ARG A 1 194 ? 5.435 3.052 -17.591 1.00 98.56 194 ARG A N 1
ATOM 1428 C CA . ARG A 1 194 ? 4.095 3.054 -18.188 1.00 98.56 194 ARG A CA 1
ATOM 1429 C C . ARG A 1 194 ? 3.035 2.555 -17.209 1.00 98.56 194 ARG A C 1
ATOM 1431 O O . ARG A 1 194 ? 1.996 3.190 -17.094 1.00 98.56 194 ARG A O 1
ATOM 1438 N N . GLU A 1 195 ? 3.290 1.452 -16.513 1.00 98.19 195 GLU A N 1
ATOM 1439 C CA . GLU A 1 195 ? 2.349 0.879 -15.540 1.00 98.19 195 GLU A CA 1
ATOM 1440 C C . GLU A 1 195 ? 2.093 1.846 -14.375 1.00 98.19 195 GLU A C 1
ATOM 1442 O O . GLU A 1 195 ? 0.940 2.085 -14.018 1.00 98.19 195 GLU A O 1
ATOM 1447 N N . VAL A 1 196 ? 3.142 2.496 -13.853 1.00 98.25 196 VAL A N 1
ATOM 1448 C CA . VAL A 1 196 ? 2.998 3.554 -12.836 1.00 98.25 196 VAL A CA 1
ATOM 1449 C C . VAL A 1 196 ? 2.156 4.718 -13.366 1.00 98.25 196 VAL A C 1
ATOM 1451 O O . VAL A 1 196 ? 1.240 5.173 -12.684 1.00 98.25 196 VAL A O 1
ATOM 1454 N N . ALA A 1 197 ? 2.421 5.181 -14.592 1.00 98.38 197 ALA A N 1
ATOM 1455 C CA . ALA A 1 197 ? 1.654 6.265 -15.203 1.00 98.38 197 ALA A CA 1
ATOM 1456 C C . ALA A 1 197 ? 0.173 5.896 -15.407 1.00 98.38 197 ALA A C 1
ATOM 1458 O O . ALA A 1 197 ? -0.698 6.724 -15.153 1.00 98.38 197 ALA A O 1
ATOM 1459 N N . GLN A 1 198 ? -0.123 4.656 -15.810 1.00 98.44 198 GLN A N 1
ATOM 1460 C CA . GLN A 1 198 ? -1.493 4.151 -15.956 1.00 98.44 198 GLN A CA 1
ATOM 1461 C C . GLN A 1 198 ? -2.232 4.115 -14.612 1.00 98.44 198 GLN A C 1
ATOM 1463 O O . GLN A 1 198 ? -3.371 4.572 -14.532 1.00 98.44 198 GLN A O 1
ATOM 1468 N N . GLY A 1 199 ? -1.576 3.639 -13.547 1.00 97.50 199 GLY A N 1
ATOM 1469 C CA . GLY A 1 199 ? -2.140 3.663 -12.195 1.00 97.50 199 GLY A CA 1
ATOM 1470 C C . GLY A 1 199 ? -2.424 5.085 -11.706 1.00 97.50 199 GLY A C 1
ATOM 1471 O O . GLY A 1 199 ? -3.521 5.368 -11.230 1.00 97.50 199 GLY A O 1
ATOM 1472 N N . MET A 1 200 ? -1.481 6.010 -11.900 1.00 97.94 200 MET A N 1
ATOM 1473 C CA . MET A 1 200 ? -1.663 7.412 -11.509 1.00 97.94 200 MET A CA 1
ATOM 1474 C C . MET A 1 200 ? -2.757 8.120 -12.305 1.00 97.94 200 MET A C 1
ATOM 1476 O O . MET A 1 200 ? -3.537 8.873 -11.726 1.00 97.94 200 MET A O 1
ATOM 1480 N N . TRP A 1 201 ? -2.850 7.862 -13.610 1.00 97.94 201 TRP A N 1
ATOM 1481 C CA . TRP A 1 201 ? -3.934 8.389 -14.436 1.00 97.94 201 TRP A CA 1
ATOM 1482 C C . TRP A 1 201 ? -5.301 7.941 -13.907 1.00 97.94 201 TRP A C 1
ATOM 1484 O O . TRP A 1 201 ? -6.178 8.779 -13.715 1.00 97.94 201 TRP A O 1
ATOM 1494 N N . HIS A 1 202 ? -5.457 6.656 -13.576 1.00 97.31 202 HIS A N 1
ATOM 1495 C CA . HIS A 1 202 ? -6.694 6.135 -12.993 1.00 97.31 202 HIS A CA 1
ATOM 1496 C C . HIS A 1 202 ? -7.041 6.790 -11.643 1.00 97.31 202 HIS A C 1
ATOM 1498 O O . HIS A 1 202 ? -8.187 7.191 -11.421 1.00 97.31 202 HIS A O 1
ATOM 1504 N N . ILE A 1 203 ? -6.050 6.940 -10.757 1.00 96.00 203 ILE A N 1
ATOM 1505 C CA . ILE A 1 203 ? -6.219 7.611 -9.457 1.00 96.00 203 ILE A CA 1
ATOM 1506 C C . ILE A 1 203 ? -6.705 9.056 -9.660 1.00 96.00 203 ILE A C 1
ATOM 1508 O O . ILE A 1 203 ? -7.658 9.487 -9.010 1.00 96.00 203 ILE A O 1
ATOM 1512 N N . HIS A 1 204 ? -6.118 9.780 -10.616 1.00 96.69 204 HIS A N 1
ATOM 1513 C CA . HIS A 1 204 ? -6.523 11.149 -10.934 1.00 96.69 204 HIS A CA 1
ATOM 1514 C C . HIS A 1 204 ? -7.915 11.227 -11.579 1.00 96.69 204 HIS A C 1
ATOM 1516 O O . HIS A 1 204 ? -8.683 12.124 -11.241 1.00 96.69 204 HIS A O 1
ATOM 1522 N N . CYS A 1 205 ? -8.290 10.279 -12.446 1.00 96.88 205 CYS A N 1
ATOM 1523 C CA . CYS A 1 205 ? -9.654 10.185 -12.985 1.00 96.88 205 CYS A CA 1
ATOM 1524 C C . CYS A 1 205 ? -10.706 9.931 -11.897 1.00 96.88 205 CYS A C 1
ATOM 1526 O O . CYS A 1 205 ? -11.862 10.308 -12.064 1.00 96.88 205 CYS A O 1
ATOM 1528 N N . SER A 1 206 ? -10.296 9.337 -10.777 1.00 93.81 206 SER A N 1
ATOM 1529 C CA . SER A 1 206 ? -11.136 9.139 -9.592 1.00 93.81 206 SER A CA 1
ATOM 1530 C C . SER A 1 206 ? -11.120 10.344 -8.639 1.00 93.81 206 SER A C 1
ATOM 1532 O O . SER A 1 206 ? -11.618 10.253 -7.520 1.00 93.81 206 SER A O 1
ATOM 1534 N N . ASN A 1 207 ? -10.548 11.474 -9.071 1.00 94.38 207 ASN A N 1
ATOM 1535 C CA . ASN A 1 207 ? -10.429 12.720 -8.314 1.00 94.38 207 ASN A CA 1
ATOM 1536 C C . ASN A 1 207 ? -9.670 12.571 -6.979 1.00 94.38 207 ASN A C 1
ATOM 1538 O O . ASN A 1 207 ? -9.951 13.270 -6.005 1.00 94.38 207 ASN A O 1
ATOM 1542 N N . VAL A 1 208 ? -8.697 11.656 -6.936 1.00 92.25 208 VAL A N 1
ATOM 1543 C CA . VAL A 1 208 ? -7.803 11.440 -5.794 1.00 92.25 208 VAL A CA 1
ATOM 1544 C C . VAL A 1 208 ? -6.405 11.925 -6.162 1.00 92.25 208 VAL A C 1
ATOM 1546 O O . VAL A 1 208 ? -5.912 11.662 -7.254 1.00 92.25 208 VAL A O 1
ATOM 1549 N N . ILE A 1 209 ? -5.738 12.616 -5.240 1.00 92.62 209 ILE A N 1
ATOM 1550 C CA . ILE A 1 209 ? -4.322 12.979 -5.363 1.00 92.62 209 ILE A CA 1
ATOM 1551 C C . ILE A 1 209 ? -3.540 12.063 -4.421 1.00 92.62 209 ILE A C 1
ATOM 1553 O O . ILE A 1 209 ? -3.811 12.046 -3.225 1.00 92.62 209 ILE A O 1
ATOM 1557 N N . HIS A 1 210 ? -2.565 11.310 -4.939 1.00 91.75 210 HIS A N 1
ATOM 1558 C CA . HIS A 1 210 ? -1.787 10.367 -4.118 1.00 91.75 210 HIS A CA 1
ATOM 1559 C C . HIS A 1 210 ? -0.984 11.070 -3.003 1.00 91.75 210 HIS A C 1
ATOM 1561 O O . HIS A 1 210 ? -0.816 10.530 -1.915 1.00 91.75 210 HIS A O 1
ATOM 1567 N N . GLY A 1 211 ? -0.443 12.265 -3.265 1.00 92.38 211 GLY A N 1
ATOM 1568 C CA . GLY A 1 211 ? 0.242 13.102 -2.266 1.00 92.38 211 GLY A CA 1
ATOM 1569 C C . GLY A 1 211 ? 1.664 12.668 -1.874 1.00 92.38 211 GLY A C 1
ATOM 1570 O O . GLY A 1 211 ? 2.487 13.527 -1.587 1.00 92.38 211 GLY A O 1
ATOM 1571 N N . ASP A 1 212 ? 1.991 11.371 -1.921 1.00 93.25 212 ASP A N 1
ATOM 1572 C CA . ASP A 1 212 ? 3.330 10.840 -1.572 1.00 93.25 212 ASP A CA 1
ATOM 1573 C C . ASP A 1 212 ? 3.863 9.832 -2.614 1.00 93.25 212 ASP A C 1
ATOM 1575 O O . ASP A 1 212 ? 4.253 8.706 -2.294 1.00 93.25 212 ASP A O 1
ATOM 1579 N N . LEU A 1 213 ? 3.791 10.167 -3.908 1.00 95.50 213 LEU A N 1
ATOM 1580 C CA . LEU A 1 213 ? 4.266 9.251 -4.950 1.00 95.50 213 LEU A CA 1
ATOM 1581 C C . LEU A 1 213 ? 5.800 9.214 -4.955 1.00 95.50 213 LEU A C 1
ATOM 1583 O O . LEU A 1 213 ? 6.463 10.158 -5.380 1.00 95.50 213 LEU A O 1
ATOM 1587 N N . LYS A 1 214 ? 6.362 8.086 -4.521 1.00 96.19 214 LYS A N 1
ATOM 1588 C CA . LYS A 1 214 ? 7.805 7.817 -4.509 1.00 96.19 214 LYS A CA 1
ATOM 1589 C C . LYS A 1 214 ? 8.085 6.347 -4.822 1.00 96.19 214 LYS A C 1
ATOM 1591 O O . LYS A 1 214 ? 7.215 5.511 -4.583 1.00 96.19 214 LYS A O 1
ATOM 1596 N N . PRO A 1 215 ? 9.304 5.973 -5.261 1.00 96.56 215 PRO A N 1
ATOM 1597 C CA . PRO A 1 215 ? 9.626 4.577 -5.579 1.00 96.56 215 PRO A CA 1
ATOM 1598 C C . PRO A 1 215 ? 9.427 3.597 -4.411 1.00 96.56 215 PRO A C 1
ATOM 1600 O O . PRO A 1 215 ? 9.244 2.405 -4.631 1.00 96.56 215 PRO A O 1
ATOM 1603 N N . GLY A 1 216 ? 9.468 4.076 -3.164 1.00 96.50 216 GLY A N 1
ATOM 1604 C CA . GLY A 1 216 ? 9.170 3.257 -1.985 1.00 96.50 216 GLY A CA 1
ATOM 1605 C C . GLY A 1 216 ? 7.699 2.838 -1.871 1.00 96.50 216 GLY A C 1
ATOM 1606 O O . GLY A 1 216 ? 7.431 1.788 -1.300 1.00 96.50 216 GLY A O 1
ATOM 1607 N N . ASN A 1 217 ? 6.780 3.609 -2.461 1.00 96.12 217 ASN A N 1
ATOM 1608 C CA . ASN A 1 217 ? 5.330 3.388 -2.401 1.00 96.12 217 ASN A CA 1
ATOM 1609 C C . ASN A 1 217 ? 4.779 2.687 -3.657 1.00 96.12 217 ASN A C 1
ATOM 1611 O O . ASN A 1 217 ? 3.581 2.455 -3.764 1.00 96.12 217 ASN A O 1
ATOM 1615 N N . VAL A 1 218 ? 5.643 2.335 -4.612 1.00 96.81 218 VAL A N 1
ATOM 1616 C CA . VAL A 1 218 ? 5.277 1.517 -5.774 1.00 96.81 218 VAL A CA 1
ATOM 1617 C C . VAL A 1 218 ? 5.689 0.079 -5.482 1.00 96.81 218 VAL A C 1
ATOM 1619 O O . VAL A 1 218 ? 6.877 -0.190 -5.306 1.00 96.81 218 VAL A O 1
ATOM 1622 N N . LEU A 1 219 ? 4.724 -0.836 -5.416 1.00 95.94 219 LEU A N 1
ATOM 1623 C CA . LEU A 1 219 ? 4.959 -2.253 -5.126 1.00 95.94 219 LEU A CA 1
ATOM 1624 C C . LEU A 1 219 ? 4.969 -3.094 -6.409 1.00 95.94 219 LEU A C 1
ATOM 1626 O O . LEU A 1 219 ? 4.269 -2.778 -7.370 1.00 95.94 219 LEU A O 1
ATOM 1630 N N . LEU A 1 220 ? 5.777 -4.155 -6.424 1.00 93.94 220 LEU A N 1
ATOM 1631 C CA . LEU A 1 220 ? 5.988 -5.025 -7.581 1.00 93.94 220 LEU A CA 1
ATOM 1632 C C . LEU A 1 220 ? 5.445 -6.440 -7.326 1.00 93.94 220 LEU A C 1
ATOM 1634 O O . LEU A 1 220 ? 5.659 -7.005 -6.251 1.00 93.94 220 LEU A O 1
ATOM 1638 N N . LYS A 1 221 ? 4.791 -7.001 -8.346 1.00 89.25 221 LYS A N 1
ATOM 1639 C CA . LYS A 1 221 ? 4.254 -8.370 -8.406 1.00 89.25 221 LYS A CA 1
ATOM 1640 C C . LYS A 1 221 ? 4.979 -9.194 -9.464 1.00 89.25 221 LYS A C 1
ATOM 1642 O O . LYS A 1 221 ? 5.717 -8.592 -10.282 1.00 89.25 221 LYS A O 1
#

Secondary structure (DSSP, 8-state):
-EEEEEEEESSHHHHHHHHHHHHHHHH---TTSPPEEEEEEEEPPGGGTTT-HHHHHHHHHHHHHHHHHHHHHHHGGGPPPPP-----------------------------SS-TTS--TTSTT-TT---TT---HHHHHHHTT--TTPEEEEEEEE--TTEEHHHHHHTTTTS-BTTB-HHHHHHHHHHHHHHHHHHHHHHHHTT---S---GGG-EE-

Foldseek 3Di:
DKDKDKDKALDPVVVVVLVCCQVVLCVLDDPLRWHWPDKDKDQDACVLCPVCVVVLVVVVVVVVVVVVVVVVVVVPPPDDDDDDDDDDDDDDDDDDDDDDDDDDDDDDDDDDPPDPPPPPVPPPPDPPDDDPPDDDVSNVCSVVVHDGRIMMMMIMIHDQPVAFQVVCVVVVQLPADPVGGNVVSVVVVVVNVVSNVVSCVSCVVVVHDPVDDDRNPRGHD

Organism: NCBI:txid1034604

Radius of gyration: 25.37 Å; chains: 1; bounding box: 70×53×55 Å

Sequence (221 aa):
TVAVKYIINQNDGAFEAASKEAVLGRLLAHPNVVQTFSCKMVLLDEKFFTDLSELVVAHHRQQAEAAAAAAAAIDEMDAPPVGGGMMGDGHPGAPGGQGRPAHHHGEMDGTAMVANSFMSGEGFGNPLTRPPNVVALQEVLVRANAKAGHLLTQIVMDHCDKGSLLQAIKRGLFRPTSKWGSKLALRALLRTAREVAQGMWHIHCSNVIHGDLKPGNVLLK

pLDDT: mean 72.97, std 24.02, range [28.59, 98.56]

InterPro domains:
  IPR000719 Protein kinase domain [PS50011] (1-221)
  IPR001245 Serine-threonine/tyrosine-protein kinase, catalytic domain [PF07714] (131-221)
  IPR008271 Serine/threonine-protein kinase, active site [PS00108] (208-220)
  IPR011009 Protein kinase-like domain superfamily [SSF56112] (2-220)
  IPR051681 Serine/Threonine Kinases and Pseudokinases [PTHR44329] (2-220)